Protein AF-A0A3N5UQE8-F1 (afdb_monomer_lite)

Secondary structure (DSSP, 8-state):
--PPPPP------------------------EEEEEEEEE-S--EES-SS--SSSEEEEEEEEEEEE-TT--STT-SEEEEEESS-----TT-EEEEEEEEE-SS--TTTTTEEE--STT-EEEEPTT---SSEEEETTEEEESSSSPEEES-SS-SSSEEESS------SS---------TT--EEEEE--SSTT--EEEEEE-TTT--EEEEEE-SSS---S-SEEE-TTT--EEESSS--SS----

pLDDT: mean 79.17, std 19.44, range [29.14, 96.94]

Radius of gyration: 31.73 Å; chains: 1; bounding box: 63×65×97 Å

Foldseek 3Di:
DDDDDDDDPPDDDDDDDDDDDDDDPPVAWLKDKWKFKWFFAAWKDAPDDDQAPAGIKTKTQTDGTDDDPSCPCVPPRIAMEGDHDDPRDHGGFMKIWIFMQTDDDDDSRRYRHGYADDPPTDIDRDPPDDVQQWDDDPPDIDGPDPAADEDVDPDDPDNYHYPDDDDFDDPPDGDDDWDDDQQQKTWDWDWDDDPFIKIWTFIQGRNQSWTFTAIATPPPGPDDTCWIQGPPPRAIDHPDPDDPDRDDD

Structure (mmCIF, N/CA/C/O backbone):
data_AF-A0A3N5UQE8-F1
#
_entry.id   AF-A0A3N5UQE8-F1
#
loop_
_atom_site.group_PDB
_atom_site.id
_atom_site.type_symbol
_atom_site.label_atom_id
_atom_site.label_alt_id
_atom_site.label_comp_id
_atom_site.label_asym_id
_atom_site.label_entity_id
_atom_site.label_seq_id
_atom_site.pdbx_PDB_ins_code
_atom_site.Cartn_x
_atom_site.Cartn_y
_atom_site.Cartn_z
_atom_site.occupancy
_atom_site.B_iso_or_equiv
_atom_site.auth_seq_id
_atom_site.auth_comp_id
_atom_site.auth_asym_id
_atom_site.auth_atom_id
_atom_site.pdbx_PDB_model_num
ATOM 1 N N . MET A 1 1 ? -10.939 44.474 19.849 1.00 37.81 1 MET A N 1
ATOM 2 C CA . MET A 1 1 ? -9.961 43.622 19.127 1.00 37.81 1 MET A CA 1
ATOM 3 C C . MET A 1 1 ? -8.805 43.390 20.094 1.00 37.81 1 MET A C 1
ATOM 5 O O . MET A 1 1 ? -8.258 44.377 20.541 1.00 37.81 1 MET A O 1
ATOM 9 N N . ARG A 1 2 ? -8.447 42.206 20.588 1.00 33.34 2 ARG A N 1
ATOM 10 C CA . ARG A 1 2 ? -8.438 40.844 20.046 1.00 33.34 2 ARG A CA 1
ATOM 11 C C . ARG A 1 2 ? -8.830 39.839 21.137 1.00 33.34 2 ARG A C 1
ATOM 13 O O . ARG A 1 2 ? -8.530 40.023 22.308 1.00 33.34 2 ARG A O 1
ATOM 20 N N . THR A 1 3 ? -9.476 38.781 20.680 1.00 33.62 3 THR A N 1
ATOM 21 C CA . THR A 1 3 ? -9.872 37.551 21.365 1.00 33.62 3 THR A CA 1
ATOM 22 C C . THR A 1 3 ? -8.666 36.688 21.756 1.00 33.62 3 THR A C 1
ATOM 24 O O . THR A 1 3 ? -7.821 36.420 20.902 1.00 33.62 3 THR A O 1
ATOM 27 N N . MET A 1 4 ? -8.630 36.184 22.993 1.00 30.80 4 MET A N 1
ATOM 28 C CA . MET A 1 4 ? -7.853 34.993 23.364 1.00 30.80 4 MET A CA 1
ATOM 29 C C . MET A 1 4 ? -8.780 33.771 23.307 1.00 30.80 4 MET A C 1
ATOM 31 O O . MET A 1 4 ? -9.859 33.783 23.895 1.00 30.80 4 MET A O 1
ATOM 35 N N . ARG A 1 5 ? -8.377 32.742 22.553 1.00 35.22 5 ARG A N 1
ATOM 36 C CA . ARG A 1 5 ? -9.040 31.431 22.483 1.00 35.22 5 ARG A CA 1
ATOM 37 C C . ARG A 1 5 ? -8.598 30.600 23.690 1.00 35.22 5 ARG A C 1
ATOM 39 O O . ARG A 1 5 ? -7.416 30.295 23.804 1.00 35.22 5 ARG A O 1
ATOM 46 N N . GLY A 1 6 ? -9.537 30.253 24.568 1.00 30.00 6 GLY A N 1
ATOM 47 C CA . GLY A 1 6 ? -9.344 29.258 25.623 1.00 30.00 6 GLY A CA 1
ATOM 48 C C . GLY A 1 6 ? -9.558 27.850 25.070 1.00 30.00 6 GLY A C 1
ATOM 49 O O . GLY A 1 6 ? -10.528 27.614 24.351 1.00 30.00 6 GLY A O 1
ATOM 50 N N . GLY A 1 7 ? -8.630 26.941 25.375 1.00 31.22 7 GLY A N 1
ATOM 51 C CA . GLY A 1 7 ? -8.758 25.517 25.084 1.00 31.22 7 GLY A CA 1
ATOM 52 C C . GLY A 1 7 ? -9.927 24.913 25.857 1.00 31.22 7 GLY A C 1
ATOM 53 O O . GLY A 1 7 ? -10.069 25.136 27.058 1.00 31.22 7 GLY A O 1
ATOM 54 N N . ALA A 1 8 ? -10.778 24.173 25.153 1.00 31.47 8 ALA A N 1
ATOM 55 C CA . ALA A 1 8 ? -11.869 23.425 25.753 1.00 31.47 8 ALA A CA 1
ATOM 56 C C . ALA A 1 8 ? -11.313 22.114 26.325 1.00 31.47 8 ALA A C 1
ATOM 58 O O . ALA A 1 8 ? -11.080 21.158 25.592 1.00 31.47 8 ALA A O 1
ATOM 59 N N . ILE A 1 9 ? -11.081 22.089 27.637 1.00 33.25 9 ILE A N 1
ATOM 60 C CA . ILE A 1 9 ? -11.006 20.844 28.404 1.00 33.25 9 ILE A CA 1
ATOM 61 C C . ILE A 1 9 ? -12.457 20.394 28.579 1.00 33.25 9 ILE A C 1
ATOM 63 O O . ILE A 1 9 ? -13.245 21.068 29.246 1.00 33.25 9 ILE A O 1
ATOM 67 N N . LEU A 1 10 ? -12.827 19.314 27.893 1.00 34.06 10 LEU A N 1
ATOM 68 C CA . LEU A 1 10 ? -14.162 18.729 27.934 1.00 34.06 10 LEU A CA 1
ATOM 69 C C . LEU A 1 10 ? -14.349 18.056 29.301 1.00 34.06 10 LEU A C 1
ATOM 71 O O . LEU A 1 10 ? -13.910 16.933 29.529 1.00 34.06 10 LEU A O 1
ATOM 75 N N . LEU A 1 11 ? -14.930 18.808 30.234 1.00 31.11 11 LEU A N 1
ATOM 76 C CA . LEU A 1 11 ? -15.270 18.362 31.579 1.00 31.11 11 LEU A CA 1
ATOM 77 C C . LEU A 1 11 ? -16.468 17.403 31.486 1.00 31.11 11 LEU A C 1
ATOM 79 O O . LEU A 1 11 ? -17.536 17.803 31.018 1.00 31.11 11 LEU A O 1
ATOM 83 N N . CYS A 1 12 ? -16.300 16.153 31.917 1.00 39.28 12 CYS A N 1
ATOM 84 C CA . CYS A 1 12 ? -17.399 15.197 32.027 1.00 39.28 12 CYS A CA 1
ATOM 85 C C . CYS A 1 12 ? -18.332 15.682 33.153 1.00 39.28 12 CYS A C 1
ATOM 87 O O . CYS A 1 12 ? -17.938 15.770 34.316 1.00 39.28 12 CYS A O 1
ATOM 89 N N . VAL A 1 13 ? -19.537 16.132 32.796 1.00 33.56 13 VAL A N 1
ATOM 90 C CA . VAL A 1 13 ? -20.493 16.715 33.746 1.00 33.56 13 VAL A CA 1
ATOM 91 C C . VAL A 1 13 ? -21.194 15.584 34.494 1.00 33.56 13 VAL A C 1
ATOM 93 O O . VAL A 1 13 ? -21.948 14.819 33.901 1.00 33.56 13 VAL A O 1
ATOM 96 N N . LEU A 1 14 ? -20.967 15.518 35.809 1.00 35.78 14 LEU A N 1
ATOM 97 C CA . LEU A 1 14 ? -21.685 14.654 36.747 1.00 35.78 14 LEU A CA 1
ATOM 98 C C . LEU A 1 14 ? -23.195 14.931 36.686 1.00 35.78 14 LEU A C 1
ATOM 100 O O . LEU A 1 14 ? -23.673 15.951 37.187 1.00 35.78 14 LEU A O 1
ATOM 104 N N . ALA A 1 15 ? -23.956 14.004 36.110 1.00 33.62 15 ALA A N 1
ATOM 105 C CA . ALA A 1 15 ? -25.404 13.972 36.251 1.00 33.62 15 ALA A CA 1
ATOM 106 C C . ALA A 1 15 ? -25.763 13.271 37.572 1.00 33.62 15 ALA A C 1
ATOM 108 O O . ALA A 1 15 ? -25.783 12.048 37.664 1.00 33.62 15 ALA A O 1
ATOM 109 N N . PHE A 1 16 ? -26.042 14.056 38.615 1.00 37.59 16 PHE A N 1
ATOM 110 C CA . PHE A 1 16 ? -26.694 13.563 39.828 1.00 37.59 16 PHE A CA 1
ATOM 111 C C . PHE A 1 16 ? -28.196 13.400 39.562 1.00 37.59 16 PHE A C 1
ATOM 113 O O . PHE A 1 16 ? -28.901 14.389 39.357 1.00 37.59 16 PHE A O 1
ATOM 120 N N . ALA A 1 17 ? -28.705 12.171 39.628 1.00 31.38 17 ALA A N 1
ATOM 121 C CA . ALA A 1 17 ? -30.132 11.911 39.780 1.00 31.38 17 ALA A CA 1
ATOM 122 C C . ALA A 1 17 ? -30.349 10.709 40.710 1.00 31.38 17 ALA A C 1
ATOM 124 O O . ALA A 1 17 ? -29.963 9.592 40.384 1.00 31.38 17 ALA A O 1
ATOM 125 N N . GLY A 1 18 ? -30.995 10.955 41.857 1.00 31.88 18 GLY A N 1
ATOM 126 C CA . GLY A 1 18 ? -31.604 9.910 42.689 1.00 31.88 18 GLY A CA 1
ATOM 127 C C . GLY A 1 18 ? -31.013 9.744 44.089 1.00 31.88 18 GLY A C 1
ATOM 128 O O . GLY A 1 18 ? -30.427 8.715 44.395 1.00 31.88 18 GLY A O 1
ATOM 129 N N . GLN A 1 19 ? -31.217 10.723 44.974 1.00 36.03 19 GLN A N 1
ATOM 130 C CA . GLN A 1 19 ? -31.042 10.527 46.416 1.00 36.03 19 GLN A CA 1
ATOM 131 C C . GLN A 1 19 ? -32.377 10.041 47.006 1.00 36.03 19 GLN A C 1
ATOM 133 O O . GLN A 1 19 ? -33.353 10.789 47.010 1.00 36.03 19 GLN A O 1
ATOM 138 N N . VAL A 1 20 ? -32.429 8.804 47.510 1.00 31.22 20 VAL A N 1
ATOM 139 C CA . VAL A 1 20 ? -33.545 8.304 48.332 1.00 31.22 20 VAL A CA 1
ATOM 140 C C . VAL A 1 20 ? -33.038 8.150 49.764 1.00 31.22 20 VAL A C 1
ATOM 142 O O . VAL A 1 20 ? -32.095 7.410 50.026 1.00 31.22 20 VAL A O 1
ATOM 145 N N . TRP A 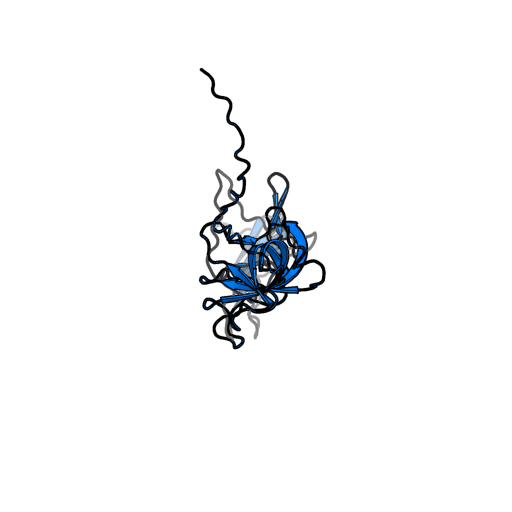1 21 ? -33.636 8.900 50.689 1.00 31.98 21 TRP A N 1
ATOM 146 C CA . TRP A 1 21 ? -33.396 8.794 52.128 1.00 31.98 21 TRP A CA 1
ATOM 147 C C . TRP A 1 21 ? -34.192 7.621 52.712 1.00 31.98 21 TRP A C 1
ATOM 149 O O . TRP A 1 21 ? -35.413 7.578 52.577 1.00 31.98 21 TRP A O 1
ATOM 159 N N . GLY A 1 22 ? -33.513 6.717 53.417 1.00 29.14 22 GLY A N 1
ATOM 160 C CA . GLY A 1 22 ? -34.131 5.655 54.213 1.00 29.14 22 GLY A CA 1
ATOM 161 C C . GLY A 1 22 ? -33.137 4.531 54.477 1.00 29.14 22 GLY A C 1
ATOM 162 O O . GLY A 1 22 ? -32.818 3.769 53.574 1.00 29.14 22 GLY A O 1
ATOM 163 N N . GLY A 1 23 ? -32.598 4.471 55.695 1.00 36.56 23 GLY A N 1
ATOM 164 C CA . GLY A 1 23 ? -31.471 3.614 56.049 1.00 36.56 23 GLY A CA 1
ATOM 165 C C . GLY A 1 23 ? -31.723 2.119 55.864 1.00 36.56 23 GLY A C 1
ATOM 166 O O . GLY A 1 23 ? -32.498 1.533 56.608 1.00 36.56 23 GLY A O 1
ATOM 167 N N . ILE A 1 24 ? -30.981 1.528 54.929 1.00 34.41 24 ILE A N 1
ATOM 168 C CA . ILE A 1 24 ? -30.320 0.222 55.011 1.00 34.41 24 ILE A CA 1
ATOM 169 C C . ILE A 1 24 ? -29.160 0.341 54.017 1.00 34.41 24 ILE A C 1
ATOM 171 O O . ILE A 1 24 ? -29.406 0.522 52.827 1.00 34.41 24 ILE A O 1
ATOM 175 N N . ASP A 1 25 ? -27.912 0.309 54.481 1.00 38.44 25 ASP A N 1
ATOM 176 C CA . ASP A 1 25 ? -26.733 0.280 53.603 1.00 38.44 25 ASP A CA 1
ATOM 177 C C . ASP A 1 25 ? -26.608 -1.138 53.019 1.00 38.44 25 ASP A C 1
ATOM 179 O O . ASP A 1 25 ? -25.794 -1.964 53.428 1.00 38.44 25 ASP A O 1
ATOM 183 N N . LEU A 1 26 ? -27.554 -1.481 52.145 1.00 38.31 26 LEU A N 1
ATOM 184 C CA . LEU A 1 26 ? -27.452 -2.625 51.260 1.00 38.31 26 LEU A CA 1
ATOM 185 C C . LEU A 1 26 ? -26.518 -2.179 50.138 1.00 38.31 26 LEU A C 1
ATOM 187 O O . LEU A 1 26 ? -26.921 -1.402 49.274 1.00 38.31 26 LEU A O 1
ATOM 191 N N . VAL A 1 27 ? -25.278 -2.667 50.159 1.00 42.97 27 VAL A N 1
ATOM 192 C CA . VAL A 1 27 ? -24.320 -2.548 49.050 1.00 42.97 27 VAL A CA 1
ATOM 193 C C . VAL A 1 27 ? -24.871 -3.346 47.857 1.00 42.97 27 VAL A C 1
ATOM 195 O O . VAL A 1 27 ? -24.467 -4.471 47.572 1.00 42.97 27 VAL A O 1
ATOM 198 N N . LEU A 1 28 ? -25.893 -2.793 47.205 1.00 42.16 28 LEU A N 1
ATOM 199 C CA . LEU A 1 28 ? -26.517 -3.305 45.994 1.00 42.16 28 LEU A CA 1
ATOM 200 C C . LEU A 1 28 ? -25.643 -2.868 44.827 1.00 42.16 28 LEU A C 1
ATOM 202 O O . LEU A 1 28 ? -25.713 -1.713 44.436 1.00 42.16 28 LEU A O 1
ATOM 206 N N . GLY A 1 29 ? -24.823 -3.794 44.319 1.00 52.53 29 GLY A N 1
ATOM 207 C CA . GLY A 1 29 ? -24.136 -3.720 43.024 1.00 52.53 29 GLY A CA 1
ATOM 208 C C . GLY A 1 29 ? -23.332 -2.443 42.794 1.00 52.53 29 GLY A C 1
ATOM 209 O O . GLY A 1 29 ? -23.885 -1.408 42.440 1.00 52.53 29 GLY A O 1
ATOM 210 N N . GLN A 1 30 ? -22.010 -2.510 42.957 1.00 59.62 30 GLN A N 1
ATOM 211 C CA . GLN A 1 30 ? -21.130 -1.403 42.587 1.00 59.62 30 GLN A CA 1
ATOM 212 C C . GLN A 1 30 ? -21.239 -1.156 41.072 1.00 59.62 30 GLN A C 1
ATOM 214 O O . GLN A 1 30 ? -20.589 -1.819 40.269 1.00 59.62 30 GLN A O 1
ATOM 219 N N . ASN A 1 31 ? -22.107 -0.219 40.704 1.00 77.44 31 ASN A N 1
ATOM 220 C CA . ASN A 1 31 ? -22.346 0.249 39.348 1.00 77.44 31 ASN A CA 1
ATOM 221 C C . ASN A 1 31 ? -21.811 1.676 39.255 1.00 77.44 31 ASN A C 1
ATOM 223 O O . ASN A 1 31 ? -21.950 2.457 40.202 1.00 77.44 31 ASN A O 1
ATOM 227 N N . GLY A 1 32 ? -21.154 2.028 38.157 1.00 84.38 32 GLY A N 1
ATOM 228 C CA . GLY A 1 32 ? -20.536 3.345 38.050 1.00 84.38 32 GLY A CA 1
ATOM 229 C C . GLY A 1 32 ? -19.982 3.645 36.673 1.00 84.38 32 GLY A C 1
ATOM 230 O O . GLY A 1 32 ? -19.621 2.744 35.920 1.00 84.38 32 GLY A O 1
ATOM 231 N N . GLN A 1 33 ? -19.911 4.937 36.361 1.00 91.50 33 GLN A N 1
ATOM 232 C CA . GLN A 1 33 ? -19.204 5.405 35.180 1.00 91.50 33 GLN A CA 1
ATOM 233 C C . GLN A 1 33 ? -17.704 5.184 35.381 1.00 91.50 33 GLN A C 1
ATOM 235 O O . GLN A 1 33 ? -17.155 5.540 36.426 1.00 91.50 33 GLN A O 1
ATOM 240 N N . VAL A 1 34 ? -17.072 4.570 34.390 1.00 94.81 34 VAL A N 1
ATOM 241 C CA . VAL A 1 34 ? -15.653 4.240 34.387 1.00 94.81 34 VAL A CA 1
ATOM 242 C C . VAL A 1 34 ? -14.998 4.774 33.125 1.00 94.81 34 VAL A C 1
ATOM 244 O O . VAL A 1 34 ? -15.613 4.817 32.056 1.00 94.81 34 VAL A O 1
ATOM 247 N N . LYS A 1 35 ? -13.728 5.147 33.253 1.00 94.94 35 LYS A N 1
ATOM 248 C CA . LYS A 1 35 ? -12.871 5.561 32.152 1.00 94.94 35 LYS A CA 1
ATOM 249 C C . LYS A 1 35 ? -11.506 4.901 32.278 1.00 94.94 35 LYS A C 1
ATOM 251 O O . LYS A 1 35 ? -10.860 5.020 33.319 1.00 94.94 35 LYS A O 1
ATOM 256 N N . PHE A 1 36 ? -11.043 4.232 31.230 1.00 95.06 36 PHE A N 1
ATOM 257 C CA . PHE A 1 36 ? -9.743 3.561 31.230 1.00 95.06 36 PHE A CA 1
ATOM 258 C C . PHE A 1 36 ? -9.138 3.474 29.826 1.00 95.06 36 PHE A C 1
ATOM 260 O O . PHE A 1 36 ? -9.838 3.545 28.819 1.00 95.06 36 PHE A O 1
ATOM 267 N N . LEU A 1 37 ? -7.820 3.315 29.781 1.00 93.62 37 LEU A N 1
ATOM 268 C CA . LEU A 1 37 ? -7.055 2.929 28.603 1.00 93.62 37 LEU A CA 1
ATOM 269 C C . LEU A 1 37 ? -6.825 1.423 28.631 1.00 93.62 37 LEU A C 1
ATOM 271 O O . LEU A 1 37 ? -6.539 0.865 29.694 1.00 93.62 37 LEU A O 1
ATOM 275 N N . GLY A 1 38 ? -6.887 0.776 27.476 1.00 93.44 38 GLY A N 1
ATOM 276 C CA . GLY A 1 38 ? -6.648 -0.656 27.360 1.00 93.44 38 GLY A CA 1
ATOM 277 C C . GLY A 1 38 ? -6.272 -1.095 25.953 1.00 93.44 38 GLY A C 1
ATOM 278 O O . GLY A 1 38 ? -6.183 -0.280 25.034 1.00 93.44 38 GLY A O 1
ATOM 279 N N . THR A 1 39 ? -6.048 -2.396 25.801 1.00 93.00 39 THR A N 1
ATOM 280 C CA . THR A 1 39 ? -5.722 -3.030 24.518 1.00 93.00 39 THR A CA 1
ATOM 281 C C . THR A 1 39 ? -6.807 -4.028 24.147 1.00 93.00 39 THR A C 1
ATOM 283 O O . THR A 1 39 ? -7.202 -4.852 24.973 1.00 93.00 39 THR A O 1
ATOM 286 N N . VAL A 1 40 ? -7.276 -3.979 22.905 1.00 93.56 40 VAL A N 1
ATOM 287 C CA . VAL A 1 40 ? -8.259 -4.917 22.357 1.00 93.56 40 VAL A CA 1
ATOM 288 C C . VAL A 1 40 ? -7.667 -6.329 22.343 1.00 93.56 40 VAL A C 1
ATOM 290 O O . VAL A 1 40 ? -6.607 -6.562 21.766 1.00 93.56 40 VAL A O 1
ATOM 293 N N . ALA A 1 41 ? -8.322 -7.272 23.021 1.00 90.81 41 ALA A N 1
ATOM 294 C CA . ALA A 1 41 ? -7.811 -8.630 23.225 1.00 90.81 41 ALA A CA 1
ATOM 295 C C . ALA A 1 41 ? -8.132 -9.586 22.062 1.00 90.81 41 ALA A C 1
ATOM 297 O O . ALA A 1 41 ? -7.450 -10.595 21.895 1.00 90.81 41 ALA A O 1
ATOM 298 N N . ALA A 1 42 ? -9.179 -9.287 21.294 1.00 87.50 42 ALA A N 1
ATOM 299 C CA . ALA A 1 42 ? -9.601 -10.011 20.101 1.00 87.50 42 ALA A CA 1
ATOM 300 C C . ALA A 1 42 ? -10.422 -9.071 19.211 1.00 87.50 42 ALA A C 1
ATOM 302 O O . ALA A 1 42 ? -10.998 -8.111 19.725 1.00 87.50 42 ALA A O 1
ATOM 303 N N . ASP A 1 43 ? -10.485 -9.367 17.913 1.00 87.50 43 ASP A N 1
ATOM 304 C CA . ASP A 1 43 ? -11.261 -8.589 16.945 1.00 87.50 43 ASP A CA 1
ATOM 305 C C . ASP A 1 43 ? -12.716 -8.406 17.402 1.00 87.50 43 ASP A C 1
ATOM 307 O O . ASP A 1 43 ? -13.311 -9.297 18.019 1.00 87.50 43 ASP A O 1
ATOM 311 N N . GLU A 1 44 ? -13.280 -7.238 17.089 1.00 90.56 44 GLU A N 1
ATOM 312 C CA . GLU A 1 44 ? -14.674 -6.898 17.362 1.00 90.56 44 GLU A CA 1
ATOM 313 C C . GLU A 1 44 ? -15.610 -8.006 16.869 1.00 90.56 44 GLU A C 1
ATOM 315 O O . GLU A 1 44 ? -15.621 -8.382 15.693 1.00 90.56 44 GLU A O 1
ATOM 320 N N . ALA A 1 45 ? -16.427 -8.512 17.786 1.00 86.44 45 ALA A N 1
ATOM 321 C CA . ALA A 1 45 ? -17.402 -9.545 17.503 1.00 86.44 45 ALA A CA 1
ATOM 322 C C . ALA A 1 45 ? -18.811 -8.946 17.456 1.00 86.44 45 ALA A C 1
ATOM 324 O O . ALA A 1 45 ? -19.135 -7.993 18.167 1.00 86.44 45 ALA A O 1
ATOM 325 N N . HIS A 1 46 ? -19.662 -9.552 16.633 1.00 84.69 46 HIS A N 1
ATOM 326 C CA . HIS A 1 46 ? -21.093 -9.278 16.567 1.00 84.69 46 HIS A CA 1
ATOM 327 C C . HIS A 1 46 ? -21.868 -10.596 16.531 1.00 84.69 46 HIS A C 1
ATOM 329 O O . HIS A 1 46 ? -21.328 -11.605 16.081 1.00 84.69 46 HIS A O 1
ATOM 335 N N . ASP A 1 47 ? -23.104 -10.610 17.030 1.00 66.12 47 ASP A N 1
ATOM 336 C CA . ASP A 1 47 ? -24.014 -11.772 16.972 1.00 66.12 47 ASP A CA 1
ATOM 337 C C . ASP A 1 47 ? -23.493 -13.092 17.599 1.00 66.12 47 ASP A C 1
ATOM 339 O O . ASP A 1 47 ? -24.058 -14.168 17.383 1.00 66.12 47 ASP A O 1
ATOM 343 N N . VAL A 1 48 ? -22.440 -13.042 18.427 1.00 60.03 48 VAL A N 1
ATOM 344 C CA . VAL A 1 48 ? -21.916 -14.203 19.169 1.00 60.03 48 VAL A CA 1
ATOM 345 C C . VAL A 1 48 ? -22.434 -14.186 20.611 1.00 60.03 48 VAL A C 1
ATOM 347 O O . VAL A 1 48 ? -22.305 -13.185 21.311 1.00 60.03 48 VAL A O 1
ATOM 350 N N . ILE A 1 49 ? -22.990 -15.311 21.083 1.00 53.69 49 ILE A N 1
ATOM 351 C CA . ILE A 1 49 ? -23.350 -15.533 22.498 1.00 53.69 49 ILE A CA 1
ATOM 352 C C . ILE A 1 49 ? -22.053 -15.436 23.317 1.00 53.69 49 ILE A C 1
ATOM 354 O O . ILE A 1 49 ? -21.205 -16.322 23.203 1.00 53.69 49 ILE A O 1
ATOM 358 N N . PRO A 1 50 ? -21.866 -14.375 24.117 1.00 59.50 50 PRO A N 1
ATOM 359 C CA . PRO A 1 50 ? -22.726 -14.055 25.252 1.00 59.50 50 PRO A CA 1
ATOM 360 C C . PRO A 1 50 ? -23.568 -12.789 25.063 1.00 59.50 50 PRO A C 1
ATOM 362 O O . PRO A 1 50 ? -23.123 -11.819 24.463 1.00 59.50 50 PRO A O 1
ATOM 365 N N . ILE A 1 51 ? -24.773 -12.799 25.644 1.00 63.47 51 ILE A N 1
ATOM 366 C CA . ILE A 1 51 ? -25.744 -11.698 25.582 1.00 63.47 51 ILE A CA 1
ATOM 367 C C . ILE A 1 51 ? -25.066 -10.404 26.073 1.00 63.47 51 ILE A C 1
ATOM 369 O O . ILE A 1 51 ? -24.832 -10.247 27.267 1.00 63.47 51 ILE A O 1
ATOM 373 N N . CYS A 1 52 ? -24.708 -9.522 25.142 1.00 72.25 52 CYS A N 1
ATOM 374 C CA . CYS A 1 52 ? -24.257 -8.150 25.375 1.00 72.25 52 CYS A CA 1
ATOM 375 C C . CYS A 1 52 ? -25.421 -7.213 25.036 1.00 72.25 52 CYS A C 1
ATOM 377 O O . CYS A 1 52 ? -26.375 -7.607 24.364 1.00 72.25 52 CYS A O 1
ATOM 379 N N . TYR A 1 53 ? -25.346 -5.970 25.493 1.00 75.00 53 TYR A N 1
ATOM 380 C CA . TYR A 1 53 ? -26.245 -4.922 25.021 1.00 75.00 53 TYR A CA 1
ATOM 381 C C . TYR A 1 53 ? -25.757 -4.309 23.715 1.00 75.00 53 TYR A C 1
ATOM 383 O O . TYR A 1 53 ? -24.611 -3.873 23.640 1.00 75.00 53 TYR A O 1
ATOM 391 N N . GLY A 1 54 ? -26.648 -4.225 22.732 1.00 75.50 54 GLY A N 1
ATOM 392 C CA . GLY A 1 54 ? -26.272 -3.925 21.356 1.00 75.50 54 GLY A CA 1
ATOM 393 C C . GLY A 1 54 ? -25.734 -5.160 20.635 1.00 75.50 54 GLY A C 1
ATOM 394 O O . GLY A 1 54 ? -25.582 -6.231 21.229 1.00 75.50 54 GLY A O 1
ATOM 395 N N . ASP A 1 55 ? -25.465 -5.000 19.344 1.00 82.44 55 ASP A N 1
ATOM 396 C CA . ASP A 1 55 ? -25.065 -6.115 18.482 1.00 82.44 55 ASP A CA 1
ATOM 397 C C . ASP A 1 55 ? -23.550 -6.357 18.512 1.00 82.44 55 ASP A C 1
ATOM 399 O O . ASP A 1 55 ? -23.100 -7.433 18.123 1.00 82.44 55 ASP A O 1
ATOM 403 N N . TYR A 1 56 ? -22.762 -5.394 19.012 1.00 89.31 56 TYR A N 1
ATOM 404 C CA . TYR A 1 56 ? -21.301 -5.408 18.949 1.00 89.31 56 TYR A CA 1
ATOM 405 C C . TYR A 1 56 ? -20.656 -5.441 20.332 1.00 89.31 56 TYR A C 1
ATOM 407 O O . TYR A 1 56 ? -21.128 -4.828 21.296 1.00 89.31 56 TYR A O 1
ATOM 415 N N . HIS A 1 57 ? -19.539 -6.157 20.423 1.00 91.38 57 HIS A N 1
ATOM 416 C CA . HIS A 1 57 ? -18.747 -6.211 21.636 1.00 91.38 57 HIS A CA 1
ATOM 417 C C . HIS A 1 57 ? -17.277 -6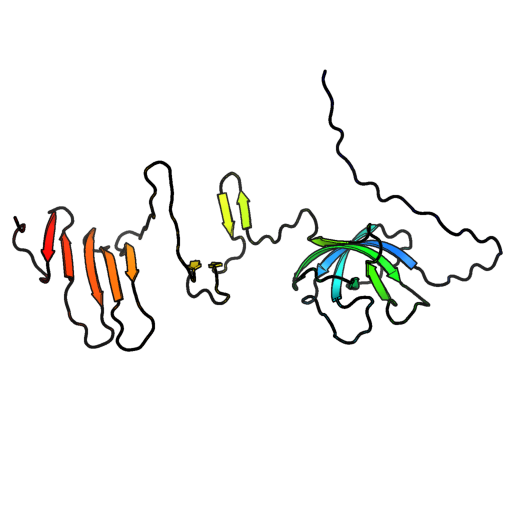.506 21.377 1.00 91.38 57 HIS A C 1
ATOM 419 O O . HIS A 1 57 ? -16.898 -7.155 20.402 1.00 91.38 57 HIS A O 1
ATOM 425 N N . VAL A 1 58 ? -16.453 -6.106 22.338 1.00 93.12 58 VAL A N 1
ATOM 426 C CA . VAL A 1 58 ? -15.019 -6.376 22.326 1.00 93.12 58 VAL A CA 1
ATOM 427 C C . VAL A 1 58 ? -14.519 -6.627 23.744 1.00 93.12 58 VAL A C 1
ATOM 429 O O . VAL A 1 58 ? -15.022 -6.043 24.704 1.00 93.12 58 VAL A O 1
ATOM 432 N N . SER A 1 59 ? -13.545 -7.520 23.899 1.00 94.00 59 SER A N 1
ATOM 433 C CA . SER A 1 59 ? -12.844 -7.693 25.173 1.00 94.00 59 SER A CA 1
ATOM 434 C C . SER A 1 59 ? -11.626 -6.782 25.201 1.00 94.00 59 SER A C 1
ATOM 436 O O . SER A 1 59 ? -10.823 -6.802 24.269 1.00 94.00 59 SER A O 1
ATOM 438 N N . VAL A 1 60 ? -11.474 -5.995 26.262 1.00 95.94 60 VAL A N 1
ATOM 439 C CA . VAL A 1 60 ? -10.373 -5.040 26.419 1.00 95.94 60 VAL A CA 1
ATOM 440 C C . VAL A 1 60 ? -9.565 -5.416 27.652 1.00 95.94 60 VAL A C 1
ATOM 442 O O . VAL A 1 60 ? -10.104 -5.467 28.757 1.00 95.94 60 VAL A O 1
ATOM 445 N N . ASN A 1 61 ? -8.270 -5.659 27.471 1.00 96.44 61 ASN A N 1
ATOM 446 C CA . ASN A 1 61 ? -7.324 -5.780 28.576 1.00 96.44 61 ASN A CA 1
ATOM 447 C C . ASN A 1 61 ? -7.139 -4.399 29.206 1.00 96.44 61 ASN A C 1
ATOM 449 O O . ASN A 1 61 ? -6.792 -3.442 28.508 1.00 96.44 61 ASN A O 1
ATOM 453 N N . ILE A 1 62 ? -7.397 -4.284 30.506 1.00 95.19 62 ILE A N 1
ATOM 454 C CA . ILE A 1 62 ? -7.362 -3.007 31.219 1.00 95.19 62 ILE A CA 1
ATOM 455 C C . ILE A 1 62 ? -5.897 -2.622 31.440 1.00 95.19 62 ILE A C 1
ATOM 457 O O . ILE A 1 62 ? -5.129 -3.362 32.046 1.00 95.19 62 ILE A O 1
ATOM 461 N N . GLY A 1 63 ? -5.504 -1.456 30.928 1.00 91.88 63 GLY A N 1
ATOM 462 C CA . GLY A 1 63 ? -4.162 -0.903 31.087 1.00 91.88 63 GLY A CA 1
ATOM 463 C C . GLY A 1 63 ? -4.109 0.137 32.203 1.00 91.88 63 GLY A C 1
ATOM 464 O O . GLY A 1 63 ? -3.657 -0.141 33.311 1.00 91.88 63 GLY A O 1
ATOM 465 N N . ALA A 1 64 ? -4.558 1.360 31.911 1.00 92.38 64 ALA A N 1
ATOM 466 C CA . ALA A 1 64 ? -4.524 2.477 32.855 1.00 92.38 64 ALA A CA 1
ATOM 467 C C . ALA A 1 64 ? -5.938 2.960 33.187 1.00 92.38 64 ALA A C 1
ATOM 469 O O . ALA A 1 64 ? -6.671 3.402 32.307 1.00 92.38 64 ALA A O 1
ATOM 470 N N . ILE A 1 65 ? -6.312 2.924 34.464 1.00 93.75 65 ILE A N 1
ATOM 471 C CA . ILE A 1 65 ? -7.599 3.446 34.935 1.00 93.75 65 ILE A CA 1
ATOM 472 C C . ILE A 1 65 ? -7.488 4.968 35.083 1.00 93.75 65 ILE A C 1
ATOM 474 O O . ILE A 1 65 ? -6.633 5.461 35.820 1.00 93.75 65 ILE A O 1
ATOM 478 N N . LEU A 1 66 ? -8.345 5.707 34.378 1.00 92.25 66 LEU A N 1
ATOM 479 C CA . LEU A 1 66 ? -8.380 7.172 34.380 1.00 92.25 66 LEU A CA 1
ATOM 480 C C . LEU A 1 66 ? -9.432 7.704 35.362 1.00 92.25 66 LEU A C 1
ATOM 482 O O . LEU A 1 66 ? -9.146 8.616 36.134 1.00 92.25 66 LEU A O 1
ATOM 486 N N . GLU A 1 67 ? -10.630 7.113 35.366 1.00 93.50 67 GLU A N 1
ATOM 487 C CA . GLU A 1 67 ? -11.719 7.449 36.287 1.00 93.50 67 GLU A CA 1
ATOM 488 C C . GLU A 1 67 ? -12.428 6.165 36.736 1.00 93.50 67 GLU A C 1
ATOM 490 O O . GLU A 1 67 ? -12.960 5.421 35.919 1.00 93.50 67 GLU A O 1
ATOM 495 N N . ASP A 1 68 ? -12.432 5.889 38.040 1.00 92.62 68 ASP A N 1
ATOM 496 C CA . ASP A 1 68 ? -13.156 4.759 38.638 1.00 92.62 68 ASP A CA 1
ATOM 497 C C . ASP A 1 68 ? -13.517 5.095 40.098 1.00 92.62 68 ASP A C 1
ATOM 499 O O . ASP A 1 68 ? -12.829 4.679 41.039 1.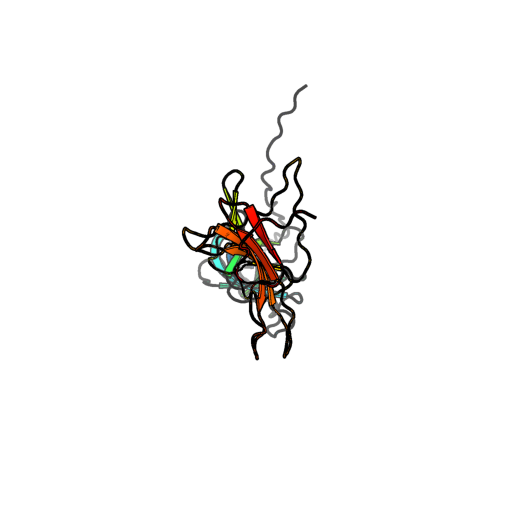00 92.62 68 ASP A O 1
ATOM 503 N N . PRO A 1 69 ? -14.559 5.918 40.321 1.00 89.12 69 PRO A N 1
ATOM 504 C CA . PRO A 1 69 ? -14.900 6.418 41.653 1.00 89.12 69 PRO A CA 1
ATOM 505 C C . PRO A 1 69 ? -15.275 5.293 42.626 1.00 89.12 69 PRO A C 1
ATOM 507 O O . PRO A 1 69 ? -15.029 5.407 43.828 1.00 89.12 69 PRO A O 1
ATOM 510 N N . ASN A 1 70 ? -15.822 4.195 42.100 1.00 88.44 70 ASN A N 1
ATOM 511 C CA . ASN A 1 70 ? -16.300 3.057 42.880 1.00 88.44 70 ASN A CA 1
ATOM 512 C C . ASN A 1 70 ? -15.275 1.913 42.966 1.00 88.44 70 ASN A C 1
ATOM 514 O O . ASN A 1 70 ? -15.535 0.929 43.657 1.00 88.44 70 ASN A O 1
ATOM 51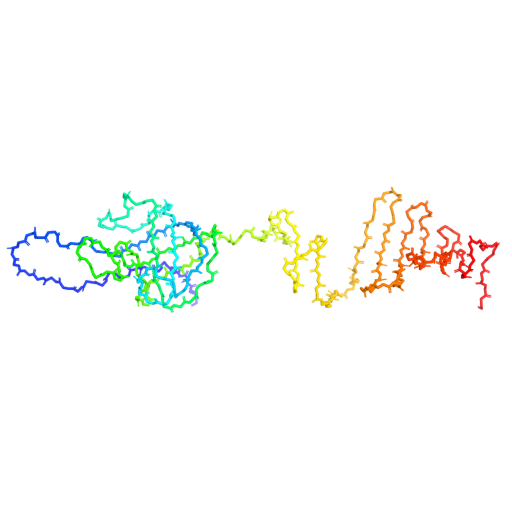8 N N . LYS A 1 71 ? -14.102 2.062 42.331 1.00 89.94 71 LYS A N 1
ATOM 519 C CA . LYS A 1 71 ? -12.997 1.086 42.297 1.00 89.94 71 LYS A CA 1
ATOM 520 C C . LYS A 1 71 ? -13.412 -0.285 41.750 1.00 89.94 71 LYS A C 1
ATOM 522 O O . LYS A 1 71 ? -12.906 -1.305 42.214 1.00 89.94 71 LYS A O 1
ATOM 527 N N . VAL A 1 72 ? -14.338 -0.305 40.795 1.00 89.50 72 VAL A N 1
ATOM 528 C CA . VAL A 1 72 ? -14.919 -1.537 40.239 1.00 89.50 72 VAL A CA 1
ATOM 529 C C . VAL A 1 72 ? -14.003 -2.245 39.244 1.00 89.50 72 VAL A C 1
ATOM 531 O O . VAL A 1 72 ? -14.165 -3.441 39.028 1.00 89.50 72 VAL A O 1
ATOM 534 N N . LEU A 1 73 ? -13.032 -1.537 38.661 1.00 90.94 73 LEU A N 1
ATOM 535 C CA . LEU A 1 73 ? -12.090 -2.093 37.684 1.00 90.94 73 LEU A CA 1
ATOM 536 C C . LEU A 1 73 ? -10.775 -2.567 38.308 1.00 90.94 73 LEU A C 1
ATOM 538 O O . LEU A 1 73 ? -9.970 -3.198 37.634 1.00 90.94 73 LEU A O 1
ATOM 542 N N . LYS A 1 74 ? -10.530 -2.256 39.585 1.00 87.06 74 LYS A N 1
ATOM 543 C CA . LYS A 1 74 ? -9.215 -2.418 40.224 1.00 87.06 74 LYS A CA 1
ATOM 544 C C . LYS A 1 74 ? -8.685 -3.858 40.210 1.00 87.06 74 LYS A C 1
ATOM 546 O O . LYS A 1 74 ? -7.476 -4.046 40.115 1.00 87.06 74 LYS A O 1
ATOM 551 N N . ASP A 1 75 ? -9.576 -4.837 40.330 1.00 87.44 75 ASP A N 1
ATOM 552 C CA . ASP A 1 75 ? -9.226 -6.258 40.434 1.00 87.44 75 ASP A CA 1
ATOM 553 C C . ASP A 1 75 ? -9.535 -7.029 39.131 1.00 87.44 75 ASP A C 1
ATOM 555 O O . ASP A 1 75 ? -9.612 -8.257 39.137 1.00 87.44 75 ASP A O 1
ATOM 559 N N . LEU A 1 76 ? -9.748 -6.314 38.019 1.00 91.19 76 LEU A N 1
ATOM 560 C CA . LEU A 1 76 ? -10.026 -6.888 36.703 1.00 91.19 76 LEU A CA 1
ATOM 561 C C . LEU A 1 76 ? -8.825 -6.696 35.768 1.00 91.19 76 LEU A C 1
ATOM 563 O O . LEU A 1 76 ? -8.376 -5.575 35.551 1.00 91.19 76 LEU A O 1
ATOM 567 N N . ASP A 1 77 ? -8.363 -7.784 35.151 1.00 94.38 77 ASP A N 1
ATOM 568 C CA . ASP A 1 77 ? -7.323 -7.730 34.109 1.00 94.38 77 ASP A CA 1
ATOM 569 C C . ASP A 1 77 ? -7.904 -7.376 32.730 1.00 94.38 77 ASP A C 1
ATOM 571 O O . ASP A 1 77 ? -7.234 -6.807 31.868 1.00 94.38 77 ASP A O 1
ATOM 575 N N . SER A 1 78 ? -9.169 -7.726 32.499 1.00 95.12 78 SER A N 1
ATOM 576 C CA . SER A 1 78 ? -9.886 -7.438 31.260 1.00 95.12 78 SER A CA 1
ATOM 577 C C . SER A 1 78 ? -11.374 -7.259 31.525 1.00 95.12 78 SER A C 1
ATOM 579 O O . SER A 1 78 ? -11.910 -7.753 32.519 1.00 95.12 78 SER A O 1
ATOM 581 N N . VAL A 1 79 ? -12.045 -6.544 30.627 1.00 94.50 79 VAL A N 1
ATOM 582 C CA . VAL A 1 79 ? -13.490 -6.345 30.679 1.00 94.50 79 VAL A CA 1
ATOM 583 C C . VAL A 1 79 ? -14.082 -6.355 29.278 1.00 94.50 79 VAL A C 1
ATOM 585 O O . VAL A 1 79 ? -13.487 -5.855 28.323 1.00 94.50 79 VAL A O 1
ATOM 588 N N . GLN A 1 80 ? -15.274 -6.931 29.154 1.00 93.69 80 GLN A N 1
ATOM 589 C CA . GLN A 1 80 ? -16.033 -6.881 27.914 1.00 93.69 80 GLN A CA 1
ATOM 590 C C . GLN A 1 80 ? -16.779 -5.548 27.821 1.00 93.69 80 GLN A C 1
ATOM 592 O O . GLN A 1 80 ? -17.440 -5.133 28.774 1.00 93.69 80 GLN A O 1
ATOM 597 N N . VAL A 1 81 ? -16.679 -4.894 26.669 1.00 93.88 81 VAL A N 1
ATOM 598 C CA . VAL A 1 81 ? -17.347 -3.630 26.360 1.00 93.88 81 VAL A CA 1
ATOM 599 C C . VAL A 1 81 ? -18.436 -3.906 25.326 1.00 93.88 81 VAL A C 1
ATOM 601 O O . VAL A 1 81 ? -18.149 -4.512 24.295 1.00 93.88 81 VAL A O 1
ATOM 604 N N . CYS A 1 82 ? -19.674 -3.498 25.611 1.00 91.81 82 CYS A N 1
ATOM 605 C CA . CYS A 1 82 ? -20.834 -3.664 24.730 1.00 91.81 82 CYS A CA 1
ATOM 606 C C . CYS A 1 82 ? -21.308 -2.313 24.170 1.00 91.81 82 CYS A C 1
ATOM 608 O O . CYS A 1 82 ? -21.370 -1.328 24.918 1.00 91.81 82 CYS A O 1
ATOM 610 N N . TYR A 1 83 ? -21.693 -2.278 22.892 1.00 90.62 83 TYR A N 1
ATOM 611 C CA . TYR A 1 83 ? -22.153 -1.070 22.197 1.00 90.62 83 TYR A CA 1
ATOM 612 C C . TYR A 1 83 ? -23.051 -1.385 20.986 1.00 90.62 83 TYR A C 1
ATOM 614 O O . TYR A 1 83 ? -23.127 -2.512 20.502 1.00 90.62 83 TYR A O 1
ATOM 622 N N . GLU A 1 84 ? -23.763 -0.370 20.490 1.00 87.38 84 GLU A N 1
ATOM 623 C CA . GLU A 1 84 ? -24.793 -0.529 19.448 1.00 87.38 84 GLU A CA 1
ATOM 624 C C . GLU A 1 84 ? -24.255 -0.453 18.008 1.00 87.38 84 GLU A C 1
ATOM 626 O O . GLU A 1 84 ? -24.880 -0.982 17.092 1.00 87.38 84 GLU A O 1
ATOM 631 N N . THR A 1 85 ? -23.112 0.199 17.781 1.00 85.94 85 THR A N 1
ATOM 632 C CA . THR A 1 85 ? -22.578 0.467 16.434 1.00 85.94 85 THR A CA 1
ATOM 633 C C . THR A 1 85 ? -21.169 -0.075 16.262 1.00 85.94 85 THR A C 1
ATOM 635 O O . THR A 1 85 ? -20.334 0.154 17.128 1.00 85.94 85 THR A O 1
ATOM 638 N N . ALA A 1 86 ? -20.879 -0.705 15.122 1.00 88.00 86 ALA A N 1
ATOM 639 C CA . ALA A 1 86 ? -19.542 -1.202 14.798 1.00 88.00 86 ALA A CA 1
ATOM 640 C C . ALA A 1 86 ? -18.469 -0.105 14.902 1.00 88.00 86 ALA A C 1
ATOM 642 O O . ALA A 1 86 ? -18.595 0.950 14.269 1.00 88.00 86 ALA A O 1
ATOM 643 N N . HIS A 1 87 ? -17.389 -0.394 15.626 1.00 86.44 87 HIS A N 1
ATOM 644 C CA . HIS A 1 87 ? -16.186 0.435 15.687 1.00 86.44 87 HIS A CA 1
ATOM 645 C C . HIS A 1 87 ? -15.025 -0.161 14.878 1.00 86.44 87 HIS A C 1
ATOM 647 O O . HIS A 1 87 ? -14.045 0.544 14.651 1.00 86.44 87 HIS A O 1
ATOM 653 N N . LYS A 1 88 ? -15.164 -1.397 14.365 1.00 88.62 88 LYS A N 1
ATOM 654 C CA . LYS A 1 88 ? -14.151 -2.112 13.562 1.00 88.62 88 LYS A CA 1
ATOM 655 C C . LYS A 1 88 ? -12.819 -2.292 14.289 1.00 88.62 88 LYS A C 1
ATOM 657 O O . LYS A 1 88 ? -11.764 -2.218 13.666 1.00 88.62 88 LYS A O 1
ATOM 662 N N . LEU A 1 89 ? -12.894 -2.524 15.594 1.00 87.38 89 LEU A N 1
ATOM 663 C CA . LEU A 1 89 ? -11.713 -2.696 16.424 1.00 87.38 89 LEU A CA 1
ATOM 664 C C . LEU A 1 89 ? -11.034 -4.039 16.141 1.00 87.38 89 LEU A C 1
ATOM 666 O O . LEU A 1 89 ? -11.700 -5.073 16.053 1.00 87.38 89 LEU A O 1
ATOM 670 N N . LEU A 1 90 ? -9.712 -4.021 16.028 1.00 87.06 90 LEU A N 1
ATOM 671 C CA . LEU A 1 90 ? -8.879 -5.197 15.779 1.00 87.06 90 LEU A CA 1
ATOM 672 C C . LEU A 1 90 ? -8.043 -5.557 17.007 1.00 87.06 90 LEU A C 1
ATOM 674 O O . LEU A 1 90 ? -7.667 -4.708 17.817 1.00 87.06 90 LEU A O 1
ATOM 678 N N . SER A 1 91 ? -7.722 -6.843 17.138 1.00 89.06 91 SER A N 1
ATOM 679 C CA . SER A 1 91 ? -6.832 -7.351 18.178 1.00 89.06 91 SER A CA 1
ATOM 680 C C . SER A 1 91 ? -5.509 -6.580 18.210 1.00 89.06 91 SER A C 1
ATOM 682 O O . SER A 1 91 ? -4.806 -6.479 17.208 1.00 89.06 91 SER A O 1
ATOM 684 N N . GLY A 1 92 ? -5.129 -6.096 19.393 1.00 83.00 92 GLY A N 1
ATOM 685 C CA . GLY A 1 92 ? -3.907 -5.325 19.622 1.00 83.00 92 GLY A CA 1
ATOM 686 C C . GLY A 1 92 ? -4.086 -3.806 19.582 1.00 83.00 92 GLY A C 1
ATOM 687 O O . GLY A 1 92 ? -3.172 -3.089 19.990 1.00 83.00 92 GLY A O 1
ATOM 688 N N . GLU A 1 93 ? -5.244 -3.295 19.159 1.00 85.00 93 GLU A N 1
ATOM 689 C CA . GLU A 1 93 ? -5.488 -1.854 19.121 1.00 85.00 93 GLU A CA 1
ATOM 690 C C . GLU A 1 93 ? -5.603 -1.242 20.519 1.00 85.00 93 GLU A C 1
ATOM 692 O O . GLU A 1 93 ? -6.179 -1.825 21.441 1.00 85.00 93 GLU A O 1
ATOM 697 N N . LEU A 1 94 ? -5.066 -0.032 20.677 1.00 88.06 94 LEU A N 1
ATOM 698 C CA . LEU A 1 94 ? -5.158 0.730 21.917 1.00 88.06 94 LEU A CA 1
ATOM 699 C C . LEU A 1 94 ? -6.405 1.606 21.917 1.00 88.06 94 LEU A C 1
ATOM 701 O O . LEU A 1 94 ? -6.605 2.433 21.027 1.00 88.06 94 LEU A O 1
ATOM 705 N N . VAL A 1 95 ? -7.218 1.461 22.958 1.00 91.88 95 VAL A N 1
ATOM 706 C CA . VAL A 1 95 ? -8.512 2.130 23.084 1.00 91.88 95 VAL A CA 1
ATOM 707 C C . VAL A 1 95 ? -8.621 2.886 24.402 1.00 91.88 95 VAL A C 1
ATOM 709 O O . VAL A 1 95 ? -8.130 2.444 25.440 1.00 91.88 95 VAL A O 1
ATOM 712 N N . GLU A 1 96 ? -9.279 4.039 24.352 1.00 94.06 96 GLU A N 1
ATOM 713 C CA . GLU A 1 96 ? -9.856 4.696 25.518 1.00 94.06 96 GLU A CA 1
ATOM 714 C C . GLU A 1 96 ? -11.339 4.336 25.572 1.00 94.06 96 GLU A C 1
ATOM 716 O O . GLU A 1 96 ? -12.073 4.523 24.598 1.00 94.06 96 GLU A O 1
ATOM 721 N N . VAL A 1 97 ? -11.767 3.815 26.716 1.00 95.12 97 VAL A N 1
ATOM 722 C CA . VAL A 1 97 ? -13.146 3.412 26.974 1.00 95.12 97 VAL A CA 1
ATOM 723 C C . VAL A 1 97 ? -13.710 4.312 28.060 1.00 95.12 97 VAL A C 1
ATOM 725 O O . VAL A 1 97 ? -13.113 4.446 29.127 1.00 95.12 97 VAL A O 1
ATOM 728 N N . CYS A 1 98 ? -14.870 4.899 27.795 1.00 94.31 98 CYS A N 1
ATOM 729 C CA . CYS A 1 98 ? -15.702 5.623 28.744 1.00 94.31 98 CYS A CA 1
ATOM 730 C C . CYS A 1 98 ? -17.111 5.030 28.681 1.00 94.31 98 CYS A C 1
ATOM 732 O O . CYS A 1 98 ? -17.744 5.055 27.626 1.00 94.31 98 CYS A O 1
ATOM 734 N N . GLY A 1 99 ? -17.604 4.483 29.788 1.00 93.88 99 GLY A N 1
ATOM 735 C CA . GLY A 1 99 ? -18.928 3.865 29.823 1.00 93.88 99 GLY A CA 1
ATOM 736 C C . GLY A 1 99 ? -19.369 3.490 31.228 1.00 93.88 99 GLY A C 1
ATOM 737 O O . GLY A 1 99 ? -18.714 3.828 32.214 1.00 93.88 99 GLY A O 1
ATOM 738 N N . HIS A 1 100 ? -20.490 2.785 31.331 1.00 92.12 100 HIS A N 1
ATOM 739 C CA . HIS A 1 100 ? -21.054 2.364 32.609 1.00 92.12 100 HIS A CA 1
ATOM 740 C C . HIS A 1 100 ? -20.712 0.904 32.911 1.00 92.12 100 HIS A C 1
ATOM 742 O O . HIS A 1 100 ? -21.094 0.014 32.153 1.00 92.12 100 HIS A O 1
ATOM 748 N N . TYR A 1 101 ? -20.017 0.637 34.016 1.00 92.75 101 TYR A N 1
ATOM 749 C CA . TYR A 1 101 ? -19.754 -0.727 34.471 1.00 92.75 101 TYR A CA 1
ATOM 750 C C . TYR A 1 101 ? -20.904 -1.258 35.330 1.00 92.75 101 TYR A C 1
ATOM 752 O O . TYR A 1 101 ? -21.369 -0.567 36.241 1.00 92.75 101 TYR A O 1
ATOM 760 N N . TRP A 1 102 ? -21.312 -2.501 35.069 1.00 89.94 102 TRP A N 1
ATOM 761 C CA . TRP A 1 102 ? -22.379 -3.187 35.797 1.00 89.94 102 TRP A CA 1
ATOM 762 C C . TRP A 1 102 ? -21.832 -4.350 36.630 1.00 89.94 102 TRP A C 1
ATOM 764 O O . TRP A 1 102 ? -21.479 -5.400 36.092 1.00 89.94 102 TRP A O 1
ATOM 774 N N . GLY A 1 103 ? -21.794 -4.183 37.952 1.00 85.88 103 GLY A N 1
ATOM 775 C CA . GLY A 1 103 ? -21.294 -5.169 38.909 1.00 85.88 103 GLY A CA 1
ATOM 776 C C . GLY A 1 103 ? -22.361 -5.705 39.871 1.00 85.88 103 GLY A C 1
ATOM 777 O O . GLY A 1 103 ? -23.433 -5.132 40.064 1.00 85.88 103 GLY A O 1
ATOM 778 N N . GLY A 1 104 ? -22.048 -6.814 40.545 1.00 82.69 104 GLY A N 1
ATOM 779 C CA . GLY A 1 104 ? -22.902 -7.395 41.585 1.00 82.69 104 GLY A CA 1
ATOM 780 C C . GLY A 1 104 ? -24.223 -7.960 41.052 1.00 82.69 104 GLY A C 1
ATOM 781 O O . GLY A 1 104 ? -24.222 -8.873 40.233 1.00 82.69 104 GLY A O 1
ATOM 782 N N . THR A 1 105 ? -25.360 -7.476 41.567 1.00 82.19 105 THR A N 1
ATOM 783 C CA . THR A 1 105 ? -26.689 -7.909 41.094 1.00 82.19 105 THR A CA 1
ATOM 784 C C . THR A 1 105 ? -27.098 -7.064 39.890 1.00 82.19 105 THR A C 1
ATOM 786 O O . THR A 1 105 ? -27.623 -5.964 40.048 1.00 82.19 105 THR A O 1
ATOM 789 N N . CYS A 1 106 ? -26.852 -7.586 38.691 1.00 82.88 106 CYS A N 1
ATOM 790 C CA . CYS A 1 106 ? -27.140 -6.928 37.418 1.00 82.88 106 CYS A CA 1
ATOM 791 C C . CYS A 1 106 ? -27.901 -7.849 36.450 1.00 82.88 106 CYS A C 1
ATOM 793 O O . CYS A 1 106 ? -27.813 -9.074 36.569 1.00 82.88 106 CYS A O 1
ATOM 795 N N . PRO A 1 107 ? -28.639 -7.296 35.463 1.00 83.81 107 PRO A N 1
ATOM 796 C CA . PRO A 1 107 ? -29.197 -8.105 34.386 1.00 83.81 107 PRO A CA 1
ATOM 797 C C . PRO A 1 107 ? -28.076 -8.802 33.608 1.00 83.81 107 PRO A C 1
ATOM 799 O O . PRO A 1 107 ? -27.020 -8.218 33.360 1.00 83.81 107 PRO A O 1
ATOM 802 N N . THR A 1 108 ? -28.320 -10.044 33.192 1.00 82.19 108 THR A N 1
ATOM 803 C CA . THR A 1 108 ? -27.316 -10.924 32.563 1.00 82.19 108 THR A CA 1
ATOM 804 C C . THR A 1 108 ? -26.641 -10.318 31.334 1.00 82.19 108 THR A C 1
ATOM 806 O O . THR A 1 108 ? -25.498 -10.652 31.053 1.00 82.19 108 THR A O 1
ATOM 809 N N . GLN A 1 109 ? -27.326 -9.408 30.639 1.00 80.38 109 GLN A N 1
ATOM 810 C CA . GLN A 1 109 ? -26.839 -8.749 29.424 1.00 80.38 109 GLN A CA 1
ATOM 811 C C . GLN A 1 109 ? -25.696 -7.752 29.678 1.00 80.38 109 GLN A C 1
ATOM 813 O O . GLN A 1 109 ? -24.932 -7.432 28.771 1.00 80.38 109 GLN A O 1
ATOM 818 N N . TYR A 1 110 ? -25.591 -7.246 30.908 1.00 84.00 110 TYR A N 1
ATOM 819 C CA . TYR A 1 110 ? -24.635 -6.201 31.287 1.00 84.00 110 TYR A CA 1
ATOM 820 C C . TYR A 1 110 ? -23.643 -6.678 32.342 1.00 84.00 110 TYR A C 1
ATOM 822 O O . TYR A 1 110 ? -22.602 -6.067 32.539 1.00 84.00 110 TYR A O 1
ATOM 830 N N . CYS A 1 111 ? -23.977 -7.748 33.058 1.00 87.19 111 CYS A N 1
ATOM 831 C CA . CYS A 1 111 ? -23.290 -8.092 34.289 1.00 87.19 111 CYS A CA 1
ATOM 832 C C . CYS A 1 111 ? -21.822 -8.471 34.054 1.00 87.19 111 CYS A C 1
ATOM 834 O O . CYS A 1 111 ? -21.526 -9.359 33.252 1.00 87.19 111 CYS A O 1
ATOM 836 N N . GLY A 1 112 ? -20.915 -7.787 34.755 1.00 89.62 112 GLY A N 1
ATOM 837 C CA . GLY A 1 112 ? -19.465 -7.902 34.586 1.00 89.62 112 GLY A CA 1
ATOM 838 C C . GLY A 1 112 ? -18.916 -7.182 33.350 1.00 89.62 112 GLY A C 1
ATOM 839 O O . GLY A 1 112 ? -17.832 -7.527 32.884 1.00 89.62 112 GLY A O 1
ATOM 840 N N . ARG A 1 113 ? -19.667 -6.235 32.772 1.00 91.00 113 ARG A N 1
ATOM 841 C CA . ARG A 1 113 ? -19.339 -5.576 31.498 1.00 91.00 113 ARG A CA 1
ATOM 842 C C . ARG A 1 113 ? -19.425 -4.063 31.617 1.00 91.00 113 ARG A C 1
ATOM 844 O O . ARG A 1 113 ? -20.124 -3.528 32.479 1.00 91.00 113 ARG A O 1
ATOM 851 N N . VAL A 1 114 ? -18.743 -3.387 30.699 1.00 93.62 114 VAL A N 1
ATOM 852 C CA . VAL A 1 114 ? -18.909 -1.954 30.450 1.00 93.62 114 VAL A CA 1
ATOM 853 C C . VAL A 1 114 ? -19.903 -1.770 29.310 1.00 93.62 114 VAL A C 1
ATOM 855 O O . VAL A 1 114 ? -19.769 -2.372 28.249 1.00 93.62 114 VAL A O 1
ATOM 858 N N . GLN A 1 115 ? -20.906 -0.934 29.527 1.00 92.31 115 GLN A N 1
ATOM 859 C CA . GLN A 1 115 ? -21.938 -0.612 28.555 1.00 92.31 115 GLN A CA 1
ATOM 860 C C . GLN A 1 115 ? -21.763 0.826 28.062 1.00 92.31 115 GLN A C 1
ATOM 862 O O . GLN A 1 115 ? -21.580 1.739 28.867 1.00 92.31 115 GLN A O 1
ATOM 867 N N . ILE A 1 116 ? -21.870 1.029 26.750 1.00 91.56 116 ILE A N 1
ATOM 868 C CA . ILE A 1 116 ? -21.861 2.348 26.110 1.00 91.56 116 ILE A CA 1
ATOM 869 C C . ILE A 1 116 ? -23.295 2.657 25.674 1.00 91.56 116 ILE A C 1
ATOM 871 O O . ILE A 1 116 ? -23.829 1.980 24.798 1.00 91.56 116 ILE A O 1
ATOM 875 N N . THR A 1 117 ? -23.940 3.642 26.306 1.00 82.19 117 THR A N 1
ATOM 876 C CA . THR A 1 117 ? -25.339 4.012 25.981 1.00 82.19 117 THR A CA 1
ATOM 877 C C . THR A 1 117 ? -25.607 5.497 25.970 1.00 82.19 117 THR A C 1
ATOM 879 O O . THR A 1 117 ? -26.478 5.966 25.235 1.00 82.19 117 THR A O 1
ATOM 882 N N . ALA A 1 118 ? -24.901 6.260 26.797 1.00 81.00 118 ALA A N 1
ATOM 883 C CA . ALA A 1 118 ? -25.068 7.692 26.805 1.00 81.00 118 ALA A CA 1
ATOM 884 C C . ALA A 1 118 ? -24.353 8.299 25.597 1.00 81.00 118 ALA A C 1
ATOM 886 O O . ALA A 1 118 ? -23.311 7.829 25.153 1.00 81.00 118 ALA A O 1
ATOM 887 N N . LYS A 1 119 ? -24.853 9.443 25.125 1.00 81.69 119 LYS A N 1
ATOM 888 C CA . LYS A 1 119 ? -24.177 10.246 24.092 1.00 81.69 119 LYS A CA 1
ATOM 889 C C . LYS A 1 119 ? -22.762 10.697 24.509 1.00 81.69 119 LYS A C 1
ATOM 891 O O . LYS A 1 119 ? -21.985 11.142 23.671 1.00 81.69 119 LYS A O 1
ATOM 896 N N . THR A 1 120 ? -22.469 10.655 25.806 1.00 84.19 120 THR A N 1
ATOM 897 C CA . THR A 1 120 ? -21.173 10.991 26.408 1.00 84.19 120 THR A CA 1
ATOM 898 C C . THR A 1 120 ? -20.252 9.785 26.591 1.00 84.19 120 THR A C 1
ATOM 900 O O . THR A 1 120 ? -19.082 9.988 26.906 1.00 84.19 120 THR A O 1
ATOM 903 N N . ASP A 1 121 ? -20.759 8.563 26.419 1.00 92.62 121 ASP A N 1
ATOM 904 C CA . ASP A 1 121 ? -19.970 7.332 26.476 1.00 92.62 121 ASP A CA 1
ATOM 905 C C . ASP A 1 121 ? -19.304 7.093 25.120 1.00 92.62 121 ASP A C 1
ATOM 907 O O . ASP A 1 121 ? -19.806 7.528 24.079 1.00 92.62 121 ASP A O 1
ATOM 911 N N . TYR A 1 122 ? -18.168 6.405 25.119 1.00 92.19 122 TYR A N 1
ATOM 912 C CA . TYR A 1 122 ? -17.445 6.099 23.894 1.00 92.19 122 TYR A CA 1
ATOM 913 C C . TYR A 1 122 ? -16.430 4.976 24.086 1.00 92.19 122 TYR A C 1
ATOM 915 O O . TYR A 1 122 ? -15.876 4.769 25.165 1.00 92.19 122 TYR A O 1
ATOM 923 N N . ILE A 1 123 ? -16.137 4.301 22.982 1.00 92.44 123 ILE A N 1
ATOM 924 C CA . ILE A 1 123 ? -14.899 3.566 22.777 1.00 92.44 123 ILE A CA 1
ATOM 925 C C . ILE A 1 123 ? -14.249 4.152 21.532 1.00 92.44 123 ILE A C 1
ATOM 927 O O . ILE A 1 123 ? -14.855 4.235 20.464 1.00 92.44 123 ILE A O 1
ATOM 931 N N . THR A 1 124 ? -13.034 4.648 21.690 1.00 89.88 124 THR A N 1
ATOM 932 C CA . THR A 1 124 ? -12.278 5.264 20.598 1.00 89.88 124 THR A CA 1
ATOM 933 C C . THR A 1 124 ? -10.832 4.844 20.700 1.00 89.88 124 THR A C 1
ATOM 935 O O . THR A 1 124 ? -10.345 4.597 21.802 1.00 89.88 124 THR A O 1
ATOM 938 N N . HIS A 1 125 ? -10.116 4.841 19.580 1.00 86.50 125 HIS A N 1
ATOM 939 C CA . HIS A 1 125 ? -8.662 4.723 19.612 1.00 86.50 125 HIS A CA 1
ATOM 940 C C . HIS A 1 125 ? -8.081 5.772 20.569 1.00 86.50 125 HIS A C 1
ATOM 942 O O . HIS A 1 125 ? -8.460 6.948 20.522 1.00 86.50 125 HIS A O 1
ATOM 948 N N . ALA A 1 126 ? -7.225 5.333 21.490 1.00 78.44 126 ALA A N 1
ATOM 949 C CA . ALA A 1 126 ? -6.689 6.200 22.529 1.00 78.44 126 ALA A CA 1
ATOM 950 C C . ALA A 1 126 ? -5.871 7.343 21.899 1.00 78.44 126 ALA A C 1
ATOM 952 O O . ALA A 1 126 ? -4.896 7.112 21.181 1.00 78.44 126 ALA A O 1
ATOM 953 N N . ALA A 1 127 ? -6.245 8.595 22.181 1.00 56.22 127 ALA A N 1
ATOM 954 C CA . ALA A 1 127 ? -5.530 9.762 21.674 1.00 56.22 127 ALA A CA 1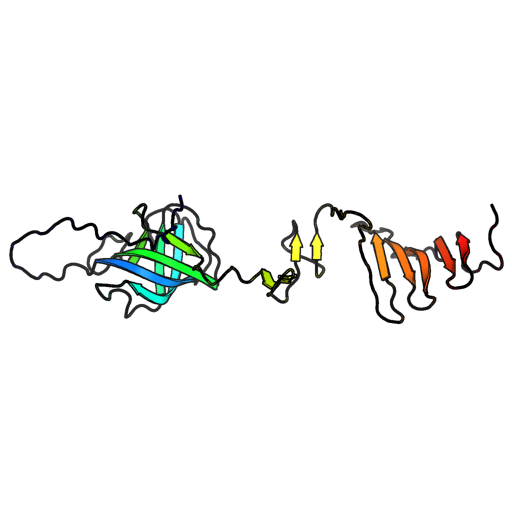
ATOM 955 C C . ALA A 1 127 ? -4.079 9.767 22.194 1.00 56.22 127 ALA A C 1
ATOM 957 O O . ALA A 1 127 ? -3.843 9.837 23.398 1.00 56.22 127 ALA A O 1
ATOM 958 N N . GLY A 1 128 ? -3.106 9.692 21.281 1.00 56.34 128 GLY A N 1
ATOM 959 C CA . GLY A 1 128 ? -1.674 9.606 21.608 1.00 56.34 128 GLY A CA 1
ATOM 960 C C . GLY A 1 128 ? -1.008 8.289 21.204 1.00 56.34 128 GLY A C 1
ATOM 961 O O . GLY A 1 128 ? 0.217 8.226 21.183 1.00 56.34 128 GLY A O 1
ATOM 962 N N . TYR A 1 129 ? -1.795 7.293 20.797 1.00 55.44 129 TYR A N 1
ATOM 963 C CA . TYR A 1 129 ? -1.332 6.128 20.054 1.00 55.44 129 TYR A CA 1
ATOM 964 C C . TYR A 1 129 ? -2.098 6.115 18.736 1.00 55.44 129 TYR A C 1
ATOM 966 O O . TYR A 1 129 ? -3.183 5.548 18.644 1.00 55.44 129 TYR A O 1
ATOM 974 N N . GLY A 1 130 ? -1.564 6.806 17.723 1.00 58.88 130 GLY A N 1
ATOM 975 C CA . GLY A 1 130 ? -1.997 6.529 16.353 1.00 58.88 130 GLY A CA 1
ATOM 976 C C . GLY A 1 130 ? -1.852 5.030 16.095 1.00 58.88 130 GLY A C 1
ATOM 977 O O . GLY A 1 130 ? -1.083 4.367 16.793 1.00 58.88 130 GLY A O 1
ATOM 978 N N . ASP A 1 131 ? -2.557 4.496 15.104 1.00 60.94 131 ASP A N 1
ATOM 979 C CA . ASP A 1 131 ? -2.414 3.103 14.646 1.00 60.94 131 ASP A CA 1
ATOM 980 C C . ASP A 1 131 ? -0.953 2.672 14.395 1.00 60.94 131 ASP A C 1
ATOM 982 O O . ASP A 1 131 ? -0.684 1.491 14.227 1.00 60.94 131 ASP A O 1
ATOM 986 N N . ASN A 1 132 ? 0.011 3.603 14.460 1.00 64.06 132 ASN A N 1
ATOM 987 C CA . ASN A 1 132 ? 1.445 3.390 14.347 1.00 64.06 132 ASN A CA 1
ATOM 988 C C . ASN A 1 132 ? 1.780 2.694 13.035 1.00 64.06 132 ASN A C 1
ATOM 990 O O . ASN A 1 132 ? 2.884 2.204 12.882 1.00 64.06 132 ASN A O 1
ATOM 994 N N . ASP A 1 133 ? 0.877 2.683 12.064 1.00 74.94 133 ASP A N 1
ATOM 995 C CA . ASP A 1 133 ? 1.170 2.129 10.759 1.00 74.94 133 ASP A CA 1
ATOM 996 C C . ASP A 1 133 ? 1.985 3.140 9.962 1.00 74.94 133 ASP A C 1
ATOM 998 O O . ASP A 1 133 ? 2.899 2.764 9.237 1.00 74.94 133 ASP A O 1
ATOM 1002 N N . TRP A 1 134 ? 1.743 4.438 10.176 1.00 81.25 134 TRP A N 1
ATOM 1003 C CA . TRP A 1 134 ? 2.438 5.522 9.489 1.00 81.25 134 TRP A CA 1
ATOM 1004 C C . TRP A 1 134 ? 2.981 6.559 10.468 1.00 81.25 134 TRP A C 1
ATOM 1006 O O . TRP A 1 134 ? 2.235 7.265 11.145 1.00 81.25 134 TRP A O 1
ATOM 1016 N N . MET A 1 135 ? 4.304 6.698 10.504 1.00 76.25 135 MET A N 1
ATOM 1017 C CA . MET A 1 135 ? 4.972 7.767 11.235 1.00 76.25 135 MET A CA 1
ATOM 1018 C C . MET A 1 135 ? 5.156 8.976 10.332 1.00 76.25 135 MET A C 1
ATOM 1020 O O . MET A 1 135 ? 5.688 8.863 9.226 1.00 76.25 135 MET A O 1
ATOM 1024 N N . VAL A 1 136 ? 4.768 10.144 10.840 1.00 79.31 136 VAL A N 1
ATOM 1025 C CA . VAL A 1 136 ? 5.108 11.433 10.237 1.00 79.31 136 VAL A CA 1
ATOM 1026 C C . VAL A 1 136 ? 6.234 12.064 11.054 1.00 79.31 136 VAL A C 1
ATOM 1028 O O . VAL A 1 136 ? 6.074 12.314 12.247 1.00 79.31 136 VAL A O 1
ATOM 1031 N N . SER A 1 137 ? 7.384 12.305 10.426 1.00 79.06 137 SER A N 1
ATOM 1032 C CA . SER A 1 137 ? 8.554 12.940 11.040 1.00 79.06 137 SER A CA 1
ATOM 1033 C C . SER A 1 137 ? 9.026 14.098 10.165 1.00 79.06 137 SER A C 1
ATOM 1035 O O . SER A 1 137 ? 9.620 13.896 9.105 1.00 79.06 137 SER A O 1
ATOM 1037 N N . GLY A 1 138 ? 8.722 15.329 10.586 1.00 82.12 138 GLY A N 1
ATOM 1038 C CA . GLY A 1 138 ? 8.871 16.505 9.726 1.00 82.12 138 GLY A CA 1
ATOM 1039 C C . GLY A 1 138 ? 7.976 16.383 8.490 1.00 82.12 138 GLY A C 1
ATOM 1040 O O . GLY A 1 138 ? 6.776 16.163 8.627 1.00 82.12 138 GLY A O 1
ATOM 1041 N N . ASP A 1 139 ? 8.576 16.472 7.302 1.00 83.75 139 ASP A N 1
ATOM 1042 C CA . ASP A 1 139 ? 7.890 16.299 6.011 1.00 83.75 139 ASP A CA 1
ATOM 1043 C C . ASP A 1 139 ? 7.904 14.840 5.507 1.00 83.75 139 ASP A C 1
ATOM 1045 O O . ASP A 1 139 ? 7.454 14.554 4.396 1.00 83.75 139 ASP A O 1
ATOM 1049 N N . LEU A 1 140 ? 8.454 13.903 6.289 1.00 72.38 140 LEU A N 1
ATOM 1050 C CA . LEU A 1 140 ? 8.524 12.487 5.927 1.00 72.38 140 LEU A CA 1
ATOM 1051 C C . LEU A 1 140 ? 7.308 11.742 6.466 1.00 72.38 140 LEU A C 1
ATOM 1053 O O . LEU A 1 140 ? 7.003 11.848 7.649 1.00 72.38 140 LEU A O 1
ATOM 1057 N N . MET A 1 141 ? 6.686 10.922 5.624 1.00 83.56 141 MET A N 1
ATOM 1058 C CA . MET A 1 141 ? 5.711 9.908 6.026 1.00 83.56 141 MET A CA 1
ATOM 1059 C C . MET A 1 141 ? 6.276 8.532 5.669 1.00 83.56 141 MET A C 1
ATOM 1061 O O . MET A 1 141 ? 6.647 8.307 4.517 1.00 83.56 141 MET A O 1
ATOM 1065 N N . TYR A 1 142 ? 6.374 7.619 6.636 1.00 79.06 142 TYR A N 1
ATOM 1066 C CA . TYR A 1 142 ? 6.894 6.266 6.410 1.00 79.06 142 TYR A CA 1
ATOM 1067 C C . TYR A 1 142 ? 6.188 5.224 7.275 1.00 79.06 142 TYR A C 1
ATOM 1069 O O . TYR A 1 142 ? 5.687 5.535 8.353 1.00 79.06 142 TYR A O 1
ATOM 1077 N N . SER A 1 143 ? 6.155 3.985 6.783 1.00 81.44 143 SER A N 1
ATOM 1078 C CA . SER A 1 143 ? 5.566 2.856 7.505 1.00 81.44 143 SER A CA 1
ATOM 1079 C C . SER A 1 143 ? 6.418 2.502 8.724 1.00 81.44 143 SER A C 1
ATOM 1081 O O . SER A 1 143 ? 7.634 2.358 8.587 1.00 81.44 143 SER A O 1
ATOM 1083 N N . ILE A 1 144 ? 5.806 2.344 9.898 1.00 70.19 144 ILE A N 1
ATOM 1084 C CA . ILE A 1 144 ? 6.487 1.796 11.087 1.00 70.19 144 ILE A CA 1
ATOM 1085 C C . ILE A 1 144 ? 6.552 0.262 11.054 1.00 70.19 144 ILE A C 1
ATOM 1087 O O . ILE A 1 144 ? 7.621 -0.274 11.362 1.00 70.19 144 ILE A O 1
ATOM 1091 N N . PRO A 1 145 ? 5.489 -0.485 10.678 1.00 70.81 145 PRO A N 1
ATOM 1092 C CA . PRO A 1 145 ? 5.604 -1.928 10.550 1.00 70.81 145 PRO A CA 1
ATOM 1093 C C . PRO A 1 145 ? 6.560 -2.291 9.406 1.00 70.81 145 PRO A C 1
ATOM 1095 O O . PRO A 1 145 ? 6.585 -1.659 8.349 1.00 70.81 145 PRO A O 1
ATOM 1098 N N . SER A 1 146 ? 7.343 -3.353 9.612 1.00 73.19 146 SER A N 1
ATOM 1099 C CA . SER A 1 146 ? 8.388 -3.851 8.700 1.00 73.19 146 SER A CA 1
ATOM 1100 C C . SER A 1 146 ? 7.856 -4.637 7.483 1.00 73.19 146 SER A C 1
ATOM 1102 O O . SER A 1 146 ? 8.625 -5.275 6.752 1.00 73.19 146 SER A O 1
ATOM 1104 N N . GLY A 1 147 ? 6.539 -4.599 7.263 1.00 83.81 147 GLY A N 1
ATOM 1105 C CA . GLY A 1 147 ? 5.814 -5.356 6.245 1.00 83.81 147 GLY A CA 1
ATOM 1106 C C . GLY A 1 147 ? 5.849 -4.751 4.838 1.00 83.81 147 GLY A C 1
ATOM 1107 O O . GLY A 1 147 ? 6.664 -3.887 4.514 1.00 83.81 147 GLY A O 1
ATOM 1108 N N . ASN A 1 148 ? 4.966 -5.264 3.983 1.00 90.88 148 ASN A N 1
ATOM 1109 C CA . ASN A 1 148 ? 4.720 -4.755 2.635 1.00 90.88 148 ASN A CA 1
ATOM 1110 C C . ASN A 1 148 ? 3.413 -3.950 2.625 1.00 90.88 148 ASN A C 1
ATOM 1112 O O . ASN A 1 148 ? 2.483 -4.271 3.364 1.00 90.88 148 ASN A O 1
ATOM 1116 N N . VAL A 1 149 ? 3.317 -2.950 1.753 1.00 90.62 149 VAL A N 1
ATOM 1117 C CA . VAL A 1 149 ? 2.133 -2.094 1.613 1.00 90.62 149 VAL A CA 1
ATOM 1118 C C . VAL A 1 149 ? 1.310 -2.558 0.412 1.00 90.62 149 VAL A C 1
ATOM 1120 O O . VAL A 1 149 ? 1.781 -2.528 -0.726 1.00 90.62 149 VAL A O 1
ATOM 1123 N N . GLY A 1 150 ? 0.073 -2.988 0.659 1.00 92.88 150 GLY A N 1
ATOM 1124 C CA . GLY A 1 150 ? -0.898 -3.329 -0.381 1.00 92.88 150 GLY A CA 1
ATOM 1125 C C . GLY A 1 150 ? -1.916 -2.208 -0.590 1.00 92.88 150 GLY A C 1
ATOM 1126 O O . GLY A 1 150 ? -2.597 -1.815 0.352 1.00 92.88 150 GLY A O 1
ATOM 1127 N N . ILE A 1 151 ? -2.064 -1.712 -1.821 1.00 95.31 151 ILE A N 1
ATOM 1128 C CA . ILE A 1 151 ? -3.150 -0.801 -2.212 1.00 95.31 151 ILE A CA 1
ATOM 1129 C C . ILE A 1 151 ? -4.108 -1.582 -3.112 1.00 95.31 151 ILE A C 1
ATOM 1131 O O . ILE A 1 151 ? -3.752 -1.968 -4.223 1.00 95.31 151 ILE A O 1
ATOM 1135 N N . GLY A 1 152 ? -5.322 -1.845 -2.622 1.00 95.81 152 GLY A N 1
ATOM 1136 C CA . GLY A 1 152 ? -6.316 -2.661 -3.335 1.00 95.81 152 GLY A CA 1
ATOM 1137 C C . GLY A 1 152 ? -6.074 -4.177 -3.263 1.00 95.81 152 GLY A C 1
ATOM 1138 O O . GLY A 1 152 ? -6.708 -4.928 -3.997 1.00 95.81 152 GLY A O 1
ATOM 1139 N N . THR A 1 153 ? -5.177 -4.642 -2.388 1.00 93.50 153 THR A N 1
ATOM 1140 C CA . THR A 1 153 ? -4.891 -6.066 -2.148 1.00 93.50 153 THR A CA 1
ATOM 1141 C C . THR A 1 153 ? -4.499 -6.309 -0.692 1.00 93.50 153 THR A C 1
ATOM 1143 O O . THR A 1 153 ? -3.813 -5.483 -0.096 1.00 93.50 153 THR A O 1
ATOM 1146 N N . SER A 1 154 ? -4.908 -7.450 -0.129 1.00 92.69 154 SER A N 1
ATOM 1147 C CA . SER A 1 154 ? -4.504 -7.917 1.208 1.00 92.69 154 SER A CA 1
ATOM 1148 C C . SER A 1 154 ? -3.295 -8.860 1.185 1.00 92.69 154 SER A C 1
ATOM 1150 O O . SER A 1 154 ? -2.791 -9.239 2.238 1.00 92.69 154 SER A O 1
ATOM 1152 N N . GLN A 1 155 ? -2.819 -9.242 -0.005 1.00 93.00 155 GLN A N 1
ATOM 1153 C CA . GLN A 1 155 ? -1.673 -10.134 -0.196 1.00 93.00 155 GLN A CA 1
ATOM 1154 C C . GLN A 1 155 ? -0.627 -9.443 -1.089 1.00 93.00 155 GLN A C 1
ATOM 1156 O O . GLN A 1 155 ? -0.540 -9.711 -2.293 1.00 93.00 155 GLN A O 1
ATOM 1161 N N . PRO A 1 156 ? 0.137 -8.476 -0.550 1.00 95.38 156 PRO A N 1
ATOM 1162 C CA . PRO A 1 156 ? 1.183 -7.795 -1.304 1.00 95.38 156 PRO A CA 1
ATOM 1163 C C . PRO A 1 156 ? 2.359 -8.739 -1.607 1.00 95.38 156 PRO A C 1
ATOM 1165 O O . PRO A 1 156 ? 3.003 -9.246 -0.689 1.00 95.38 156 PRO A O 1
ATOM 1168 N N . GLY A 1 157 ? 2.657 -8.953 -2.894 1.00 94.31 157 GLY A N 1
ATOM 1169 C CA . GLY A 1 157 ? 3.774 -9.800 -3.340 1.00 94.31 157 GLY A CA 1
ATOM 1170 C C . GLY A 1 157 ? 5.135 -9.099 -3.309 1.00 94.31 157 GLY A C 1
ATOM 1171 O O . GLY A 1 157 ? 6.160 -9.764 -3.259 1.00 94.31 157 GLY A O 1
ATOM 1172 N N . GLU A 1 158 ? 5.133 -7.766 -3.276 1.00 94.81 158 GLU A N 1
ATOM 1173 C CA . GLU A 1 158 ? 6.316 -6.903 -3.235 1.00 94.81 158 GLU A CA 1
ATOM 1174 C C . GLU A 1 158 ? 6.158 -5.840 -2.146 1.00 94.81 158 GLU A C 1
ATOM 1176 O O . GLU A 1 158 ? 5.058 -5.644 -1.621 1.00 94.81 158 GLU A O 1
ATOM 1181 N N . LYS A 1 159 ? 7.239 -5.113 -1.826 1.00 92.44 159 LYS A N 1
ATOM 1182 C CA . LYS A 1 159 ? 7.242 -4.052 -0.795 1.00 92.44 159 LYS A CA 1
ATOM 1183 C C . LYS A 1 159 ? 6.122 -3.026 -0.965 1.00 92.44 159 LYS A C 1
ATOM 1185 O O . LYS A 1 159 ? 5.563 -2.571 0.031 1.00 92.44 159 LYS A O 1
ATOM 1190 N N . LEU A 1 160 ? 5.775 -2.712 -2.209 1.00 93.69 160 LEU A N 1
ATOM 1191 C CA . LEU A 1 160 ? 4.577 -1.972 -2.578 1.00 93.69 160 LEU A CA 1
ATOM 1192 C C . LEU A 1 160 ? 3.855 -2.747 -3.687 1.00 93.69 160 LEU A C 1
ATOM 1194 O O . LEU A 1 160 ? 4.417 -2.933 -4.763 1.00 93.69 160 LEU A O 1
ATOM 1198 N N . HIS A 1 161 ? 2.614 -3.171 -3.444 1.00 95.19 161 HIS A N 1
ATOM 1199 C CA . HIS A 1 161 ? 1.764 -3.833 -4.439 1.00 95.19 161 HIS A CA 1
ATOM 1200 C C . HIS A 1 161 ? 0.480 -3.020 -4.638 1.00 95.19 161 HIS A C 1
ATOM 1202 O O . HIS A 1 161 ? -0.324 -2.890 -3.718 1.00 95.19 161 HIS A O 1
ATOM 1208 N N . VAL A 1 162 ? 0.280 -2.480 -5.842 1.00 96.56 162 VAL A N 1
ATOM 1209 C CA . VAL A 1 162 ? -0.905 -1.688 -6.203 1.00 96.56 162 VAL A CA 1
ATOM 1210 C C . VAL A 1 162 ? -1.750 -2.455 -7.218 1.00 96.56 162 VAL A C 1
ATOM 1212 O O . VAL A 1 162 ? -1.312 -2.681 -8.342 1.00 96.56 162 VAL A O 1
ATOM 1215 N N . VAL A 1 163 ? -2.980 -2.812 -6.848 1.00 96.94 163 VAL A N 1
ATOM 1216 C CA . VAL A 1 163 ? -3.997 -3.317 -7.784 1.00 96.94 163 VAL A CA 1
ATOM 1217 C C . VAL A 1 163 ? -4.769 -2.116 -8.333 1.00 96.94 163 VAL A C 1
ATOM 1219 O O . VAL A 1 163 ? -5.842 -1.761 -7.847 1.00 96.94 163 VAL A O 1
ATOM 1222 N N . GLY A 1 164 ? -4.174 -1.427 -9.308 1.00 95.81 164 GLY A N 1
ATOM 1223 C CA . GLY A 1 164 ? -4.711 -0.193 -9.885 1.00 95.81 164 GLY A CA 1
ATOM 1224 C C . GLY A 1 164 ? -3.655 0.639 -10.620 1.00 95.81 164 GLY A C 1
ATOM 1225 O O . GLY A 1 164 ? -2.573 0.151 -10.932 1.00 95.81 164 GLY A O 1
ATOM 1226 N N . ASN A 1 165 ? -3.975 1.909 -10.887 1.00 96.44 165 ASN A N 1
ATOM 1227 C CA . ASN A 1 165 ? -3.083 2.853 -11.570 1.00 96.44 165 ASN A CA 1
ATOM 1228 C C . ASN A 1 165 ? -2.346 3.759 -10.573 1.00 96.44 165 ASN A C 1
ATOM 1230 O O . ASN A 1 165 ? -2.898 4.122 -9.535 1.00 96.44 165 ASN A O 1
ATOM 1234 N N . ILE A 1 166 ? -1.136 4.198 -10.935 1.00 95.94 166 ILE A N 1
ATOM 1235 C CA . ILE A 1 166 ? -0.345 5.178 -10.177 1.00 95.94 166 ILE A CA 1
ATOM 1236 C C . ILE A 1 166 ? -0.236 6.472 -10.992 1.00 95.94 166 ILE A C 1
ATOM 1238 O O . ILE A 1 166 ? 0.146 6.442 -12.161 1.00 95.94 166 ILE A O 1
ATOM 1242 N N . LEU A 1 167 ? -0.541 7.614 -10.370 1.00 95.44 167 LEU A N 1
ATOM 1243 C CA . LEU A 1 167 ? -0.336 8.948 -10.942 1.00 95.44 167 LEU A CA 1
ATOM 1244 C C . LEU A 1 167 ? 0.835 9.639 -10.234 1.00 95.44 167 LEU A C 1
ATOM 1246 O O . LEU A 1 167 ? 0.775 9.875 -9.030 1.00 95.44 167 LEU A O 1
ATOM 1250 N N . VAL A 1 168 ? 1.873 10.006 -10.989 1.00 93.06 168 VAL A N 1
ATOM 1251 C CA . VAL A 1 168 ? 3.005 10.807 -10.496 1.00 93.06 168 VAL A CA 1
ATOM 1252 C C . VAL A 1 168 ? 2.925 12.199 -11.119 1.00 93.06 168 VAL A C 1
ATOM 1254 O O . VAL A 1 168 ? 3.095 12.350 -12.327 1.00 93.06 168 VAL A O 1
ATOM 1257 N N . GLN A 1 169 ? 2.655 13.221 -10.303 1.00 93.75 169 GLN A N 1
ATOM 1258 C CA . GLN A 1 169 ? 2.464 14.602 -10.755 1.00 93.75 169 GLN A CA 1
ATOM 1259 C C . GLN A 1 169 ? 3.272 15.584 -9.894 1.00 93.75 169 GLN A C 1
ATOM 1261 O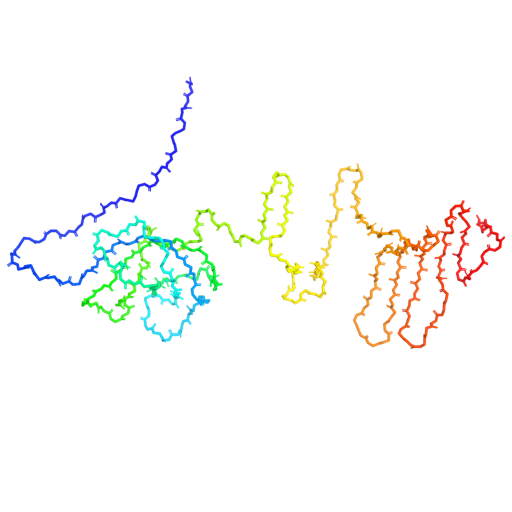 O . GLN A 1 169 ? 3.343 15.448 -8.677 1.00 93.75 169 GLN A O 1
ATOM 1266 N N . GLY A 1 170 ? 3.875 16.590 -10.532 1.00 89.81 170 GLY A N 1
ATOM 1267 C CA . GLY A 1 170 ? 4.728 17.604 -9.904 1.00 89.81 170 GLY A CA 1
ATOM 1268 C C . GLY A 1 170 ? 4.944 18.807 -10.830 1.00 89.81 170 GLY A C 1
ATOM 1269 O O . GLY A 1 170 ? 4.634 18.734 -12.018 1.00 89.81 170 GLY A O 1
ATOM 1270 N N . ALA A 1 171 ? 5.441 19.926 -10.291 1.00 87.94 171 ALA A N 1
ATOM 1271 C CA . ALA A 1 171 ? 5.447 21.218 -10.992 1.00 87.94 171 ALA A CA 1
ATOM 1272 C C . ALA A 1 171 ? 6.437 21.314 -12.170 1.00 87.94 171 ALA A C 1
ATOM 1274 O O . ALA A 1 171 ? 6.161 22.060 -13.103 1.00 87.94 171 ALA A O 1
ATOM 1275 N N . SER A 1 172 ? 7.556 20.582 -12.120 1.00 90.38 172 SER A N 1
ATOM 1276 C CA . SER A 1 172 ? 8.480 20.243 -13.220 1.00 90.38 172 SER A CA 1
ATOM 1277 C C . SER A 1 172 ? 9.905 20.123 -12.654 1.00 90.38 172 SER A C 1
ATOM 1279 O O . SER A 1 172 ? 10.412 21.104 -12.105 1.00 90.38 172 SER A O 1
ATOM 1281 N N . PRO A 1 173 ? 10.572 18.964 -12.786 1.00 85.81 173 PRO A N 1
ATOM 1282 C CA . PRO A 1 173 ? 10.059 17.719 -13.350 1.00 85.81 173 PRO A CA 1
ATOM 1283 C C . PRO A 1 173 ? 9.243 16.908 -12.329 1.00 85.81 173 PRO A C 1
ATOM 1285 O O . PRO A 1 173 ? 9.490 16.959 -11.126 1.00 85.81 173 PRO A O 1
ATOM 1288 N N . ALA A 1 174 ? 8.285 16.125 -12.821 1.00 91.81 174 ALA A N 1
ATOM 1289 C CA . ALA A 1 174 ? 7.683 15.027 -12.072 1.00 91.81 174 ALA A CA 1
ATOM 1290 C C . ALA A 1 174 ? 8.385 13.733 -12.502 1.00 91.81 174 ALA A C 1
ATOM 1292 O O . ALA A 1 174 ? 8.306 13.355 -13.670 1.00 91.81 174 ALA A O 1
ATOM 1293 N N . TRP A 1 175 ? 9.110 13.080 -11.594 1.00 91.75 175 TRP A N 1
ATOM 1294 C CA . TRP A 1 175 ? 9.890 11.881 -11.907 1.00 91.75 175 TRP A CA 1
ATOM 1295 C C . TRP A 1 175 ? 9.415 10.676 -11.099 1.00 91.75 175 TRP A C 1
ATOM 1297 O O . TRP A 1 175 ? 9.271 10.767 -9.883 1.00 91.75 175 TRP A O 1
ATOM 1307 N N . LEU A 1 176 ? 9.282 9.527 -11.766 1.00 92.75 176 LEU A N 1
ATOM 1308 C CA . LEU A 1 176 ? 9.424 8.223 -11.123 1.00 92.75 176 LEU A CA 1
ATOM 1309 C C . LEU A 1 176 ? 10.907 7.846 -11.190 1.00 92.75 176 LEU A C 1
ATOM 1311 O O . LEU A 1 176 ? 11.442 7.615 -12.274 1.00 92.75 176 LEU A O 1
ATOM 1315 N N . ARG A 1 177 ? 11.591 7.845 -10.045 1.00 93.12 177 ARG A N 1
ATOM 1316 C CA . ARG A 1 177 ? 13.027 7.561 -9.978 1.00 93.12 177 ARG A CA 1
ATOM 1317 C C . ARG A 1 177 ? 13.258 6.095 -9.628 1.00 93.12 177 ARG A C 1
ATOM 1319 O O . ARG A 1 177 ? 12.842 5.648 -8.568 1.00 93.12 177 ARG A O 1
ATOM 1326 N N . LEU A 1 178 ? 13.977 5.391 -10.497 1.00 94.62 178 LEU A N 1
ATOM 1327 C CA . LEU A 1 178 ? 14.423 4.015 -10.292 1.00 94.62 178 LEU A CA 1
ATOM 1328 C C . LEU A 1 178 ? 15.940 4.033 -10.106 1.00 94.62 178 LEU A C 1
ATOM 1330 O O . LEU A 1 178 ? 16.649 4.646 -10.907 1.00 94.62 178 LEU A O 1
ATOM 1334 N N . MET A 1 179 ? 16.437 3.422 -9.034 1.00 93.44 179 MET A N 1
ATOM 1335 C CA . MET A 1 179 ? 17.869 3.341 -8.747 1.00 93.44 179 MET A CA 1
ATOM 1336 C C . MET A 1 179 ? 18.237 1.900 -8.410 1.00 93.44 179 MET A C 1
ATOM 1338 O O . MET A 1 179 ? 17.546 1.270 -7.618 1.00 93.44 179 MET A O 1
ATOM 1342 N N . GLY A 1 180 ? 19.321 1.420 -9.014 1.00 90.12 180 GLY A N 1
ATOM 1343 C CA . GLY A 1 180 ? 20.012 0.186 -8.639 1.00 90.12 180 GLY A CA 1
ATOM 1344 C C . GLY A 1 180 ? 21.410 0.523 -8.124 1.00 90.12 180 GLY A C 1
ATOM 1345 O O . GLY A 1 180 ? 21.893 1.644 -8.348 1.00 90.12 180 GLY A O 1
ATOM 1346 N N . GLU A 1 181 ? 22.054 -0.418 -7.439 1.00 92.69 181 GLU A N 1
ATOM 1347 C CA . GLU A 1 181 ? 23.436 -0.247 -6.997 1.00 92.69 181 GLU A CA 1
ATOM 1348 C C . GLU A 1 181 ? 24.414 -0.337 -8.185 1.00 92.69 181 GLU A C 1
ATOM 1350 O O . GLU A 1 181 ? 24.034 -0.419 -9.361 1.00 92.69 181 GLU A O 1
ATOM 1355 N N . LEU A 1 182 ? 25.715 -0.223 -7.907 1.00 89.25 182 LEU A N 1
ATOM 1356 C CA . LEU A 1 182 ? 26.730 -0.345 -8.949 1.00 89.25 182 LEU A CA 1
ATOM 1357 C C . LEU A 1 182 ? 26.719 -1.769 -9.516 1.00 89.25 182 LEU A C 1
ATOM 1359 O O . LEU A 1 182 ? 27.042 -2.713 -8.807 1.00 89.25 182 LEU A O 1
ATOM 1363 N N . GLY A 1 183 ? 26.442 -1.888 -10.814 1.00 92.06 183 GLY A N 1
ATOM 1364 C CA . GLY A 1 183 ? 26.383 -3.177 -11.502 1.00 92.06 183 GLY A CA 1
ATOM 1365 C C . GLY A 1 183 ? 24.976 -3.758 -11.619 1.00 92.06 183 GLY A C 1
ATOM 1366 O O . GLY A 1 183 ? 24.818 -4.724 -12.360 1.00 92.06 183 GLY A O 1
ATOM 1367 N N . ASP A 1 184 ? 23.969 -3.133 -10.999 1.00 95.81 184 ASP A N 1
ATOM 1368 C CA . ASP A 1 184 ? 22.583 -3.597 -11.060 1.00 95.81 184 ASP A CA 1
ATOM 1369 C C . ASP A 1 184 ? 21.777 -2.936 -12.178 1.00 95.81 184 ASP A C 1
ATOM 1371 O O . ASP A 1 184 ? 21.906 -1.737 -12.476 1.00 95.81 184 ASP A O 1
ATOM 1375 N N . ASP A 1 185 ? 20.879 -3.736 -12.743 1.00 94.81 185 ASP A N 1
ATOM 1376 C CA . ASP A 1 185 ? 19.831 -3.282 -13.641 1.00 94.81 185 ASP A CA 1
ATOM 1377 C C . ASP A 1 185 ? 18.824 -2.401 -12.882 1.00 94.81 185 ASP A C 1
ATOM 1379 O O . ASP A 1 185 ? 18.462 -2.665 -11.735 1.00 94.81 185 ASP A O 1
ATOM 1383 N N . ALA A 1 186 ? 18.336 -1.342 -13.525 1.00 95.94 186 ALA A N 1
ATOM 1384 C CA . ALA A 1 186 ? 17.255 -0.516 -12.988 1.00 95.94 186 ALA A CA 1
ATOM 1385 C C . ALA A 1 186 ? 16.260 -0.182 -14.096 1.00 95.94 186 ALA A C 1
ATOM 1387 O O . ALA A 1 186 ? 16.626 0.463 -15.081 1.00 95.94 186 ALA A O 1
ATOM 1388 N N . GLY A 1 187 ? 15.002 -0.595 -13.947 1.00 95.31 187 GLY A N 1
ATOM 1389 C CA . GLY A 1 187 ? 14.025 -0.458 -15.020 1.00 95.31 187 GLY A CA 1
ATOM 1390 C C . GLY A 1 187 ? 12.588 -0.759 -14.630 1.00 95.31 187 GLY A C 1
ATOM 1391 O O . GLY A 1 187 ? 12.271 -1.025 -13.472 1.00 95.31 187 GLY A O 1
ATOM 1392 N N . VAL A 1 188 ? 11.721 -0.678 -15.632 1.00 95.50 188 VAL A N 1
ATOM 1393 C CA . VAL A 1 188 ? 10.303 -1.023 -15.544 1.00 95.50 188 VAL A CA 1
ATOM 1394 C C . VAL A 1 188 ? 10.100 -2.366 -16.228 1.00 95.50 188 VAL A C 1
ATOM 1396 O O . VAL A 1 188 ? 10.453 -2.516 -17.397 1.00 95.50 188 VAL A O 1
ATOM 1399 N N . SER A 1 189 ? 9.503 -3.310 -15.503 1.00 93.75 189 SER A N 1
ATOM 1400 C CA . SER A 1 189 ? 9.105 -4.619 -16.017 1.00 93.75 189 SER A CA 1
ATOM 1401 C C . SER A 1 189 ? 7.594 -4.656 -16.238 1.00 93.75 189 SER A C 1
ATOM 1403 O O . SER A 1 189 ? 6.818 -4.173 -15.411 1.00 93.75 189 SER A O 1
ATOM 1405 N N . MET A 1 190 ? 7.174 -5.199 -17.375 1.00 93.12 190 MET A N 1
ATOM 1406 C CA . MET A 1 190 ? 5.785 -5.305 -17.802 1.00 93.12 190 MET A CA 1
ATOM 1407 C C . MET A 1 190 ? 5.509 -6.768 -18.121 1.00 93.12 190 MET A C 1
ATOM 1409 O O . MET A 1 190 ? 6.094 -7.334 -19.043 1.00 93.12 190 MET A O 1
ATOM 1413 N N . THR A 1 191 ? 4.615 -7.381 -17.355 1.00 89.00 191 THR A N 1
ATOM 1414 C CA . THR A 1 191 ? 4.249 -8.788 -17.512 1.00 89.00 191 THR A CA 1
ATOM 1415 C C . THR A 1 191 ? 2.735 -8.949 -17.447 1.00 89.00 191 THR A C 1
ATOM 1417 O O . THR A 1 191 ? 2.023 -8.082 -16.935 1.00 89.00 191 THR A O 1
ATOM 1420 N N . THR A 1 192 ? 2.233 -10.061 -17.973 1.00 85.19 192 THR A N 1
ATOM 1421 C CA . THR A 1 192 ? 0.827 -10.461 -17.835 1.00 85.19 192 THR A CA 1
ATOM 1422 C C . THR A 1 192 ? 0.759 -11.756 -17.041 1.00 85.19 192 THR A C 1
ATOM 1424 O O . THR A 1 192 ? 1.716 -12.521 -17.005 1.00 85.19 192 THR A O 1
ATOM 1427 N N . THR A 1 193 ? -0.352 -12.017 -16.358 1.00 82.12 193 THR A N 1
ATOM 1428 C CA . THR A 1 193 ? -0.540 -13.296 -15.666 1.00 82.12 193 THR A CA 1
ATOM 1429 C C . THR A 1 193 ? -1.023 -14.357 -16.656 1.00 82.12 193 THR A C 1
ATOM 1431 O O . THR A 1 193 ? -1.897 -14.096 -17.480 1.00 82.12 193 THR A O 1
ATOM 1434 N N . GLY A 1 194 ? -0.465 -15.569 -16.586 1.00 78.75 194 GLY A N 1
ATOM 1435 C CA . GLY A 1 194 ? -0.871 -16.686 -17.445 1.00 78.75 194 GLY A CA 1
ATOM 1436 C C . GLY A 1 194 ? 0.294 -17.542 -17.938 1.00 78.75 194 GLY A C 1
ATOM 1437 O O . GLY A 1 194 ? 1.450 -17.317 -17.592 1.00 78.75 194 GLY A O 1
ATOM 1438 N N . VAL A 1 195 ? -0.021 -18.557 -18.744 1.00 74.62 195 VAL A N 1
ATOM 1439 C CA . VAL A 1 195 ? 0.971 -19.453 -19.358 1.00 74.62 195 VAL A CA 1
ATOM 1440 C C . VAL A 1 195 ? 1.387 -18.893 -20.719 1.00 74.62 195 VAL A C 1
ATOM 1442 O O . VAL A 1 195 ? 0.527 -18.500 -21.502 1.00 74.62 195 VAL A O 1
ATOM 1445 N N . GLY A 1 196 ? 2.690 -18.893 -21.018 1.00 71.81 196 GLY A N 1
ATOM 1446 C CA . GLY A 1 196 ? 3.215 -18.426 -22.310 1.00 71.81 196 GLY A CA 1
ATOM 1447 C C . GLY A 1 196 ? 3.231 -16.903 -22.465 1.00 71.81 196 GLY A C 1
ATOM 1448 O O . GLY A 1 196 ? 3.116 -16.396 -23.576 1.00 71.81 196 GLY A O 1
ATOM 1449 N N . VAL A 1 197 ? 3.335 -16.182 -21.353 1.00 79.62 197 VAL A N 1
ATOM 1450 C CA . VAL A 1 197 ? 3.394 -14.719 -21.318 1.00 79.62 197 VAL A CA 1
ATOM 1451 C C . VAL A 1 197 ? 4.834 -14.242 -21.484 1.00 79.62 197 VAL A C 1
ATOM 1453 O O . VAL A 1 197 ? 5.753 -14.793 -20.879 1.00 79.62 197 VAL A O 1
ATOM 1456 N N . ASN A 1 198 ? 5.033 -13.228 -22.318 1.00 82.06 198 ASN A N 1
ATOM 1457 C CA . ASN A 1 198 ? 6.290 -12.502 -22.429 1.00 82.06 198 ASN A CA 1
ATOM 1458 C C . ASN A 1 198 ? 6.388 -11.429 -21.338 1.00 82.06 198 ASN A C 1
ATOM 1460 O O . ASN A 1 198 ? 5.388 -10.822 -20.948 1.00 82.06 198 ASN A O 1
ATOM 1464 N N . THR A 1 199 ? 7.611 -11.170 -20.886 1.00 88.25 199 THR A N 1
ATOM 1465 C CA . THR A 1 199 ? 7.928 -10.026 -20.032 1.00 88.25 199 THR A CA 1
ATOM 1466 C C . THR A 1 199 ? 8.745 -9.030 -20.839 1.00 88.25 199 THR A C 1
ATOM 1468 O O . THR A 1 199 ? 9.794 -9.375 -21.385 1.00 88.25 199 THR A O 1
ATOM 1471 N N . TRP A 1 200 ? 8.259 -7.794 -20.904 1.00 90.38 200 TRP A N 1
ATOM 1472 C CA . TRP A 1 200 ? 8.968 -6.670 -21.507 1.00 90.38 200 TRP A CA 1
ATOM 1473 C C . TRP A 1 200 ? 9.645 -5.848 -20.431 1.00 90.38 200 TRP A C 1
ATOM 1475 O O . TRP A 1 200 ? 9.030 -5.514 -19.420 1.00 90.38 200 TRP A O 1
ATOM 1485 N N . GLU A 1 201 ? 10.892 -5.474 -20.672 1.00 92.88 201 GLU A N 1
ATOM 1486 C CA . GLU A 1 201 ? 11.645 -4.636 -19.751 1.00 92.88 201 GLU A CA 1
ATOM 1487 C C . GLU A 1 201 ? 12.232 -3.439 -20.485 1.00 92.88 201 GLU A C 1
ATOM 1489 O O . GLU A 1 201 ? 12.795 -3.569 -21.572 1.00 92.88 201 GLU A O 1
ATOM 1494 N N . VAL A 1 202 ? 12.097 -2.268 -19.865 1.00 95.50 202 VAL A N 1
ATOM 1495 C CA . VAL A 1 202 ? 12.772 -1.033 -20.266 1.00 95.50 202 VAL A CA 1
ATOM 1496 C C . VAL A 1 202 ? 13.683 -0.644 -19.117 1.00 95.50 202 VAL A C 1
ATOM 1498 O O . VAL A 1 202 ? 13.200 -0.261 -18.047 1.00 95.50 202 VAL A O 1
ATOM 1501 N N . LEU A 1 203 ? 14.991 -0.768 -19.311 1.00 95.69 203 LEU A N 1
ATOM 1502 C CA . LEU A 1 203 ? 15.946 -0.675 -18.216 1.00 95.69 203 LEU A CA 1
ATOM 1503 C C . LEU A 1 203 ? 17.241 0.033 -18.601 1.00 95.69 203 LEU A C 1
ATOM 1505 O O . LEU A 1 203 ? 17.614 0.147 -19.766 1.00 95.69 203 LEU A O 1
ATOM 1509 N N . ARG A 1 204 ? 17.952 0.483 -17.572 1.00 95.69 204 ARG A N 1
ATOM 1510 C CA . ARG A 1 204 ? 19.390 0.719 -17.617 1.00 95.69 204 ARG A CA 1
ATOM 1511 C C . ARG A 1 204 ? 20.071 -0.566 -17.174 1.00 95.69 204 ARG A C 1
ATOM 1513 O O . ARG A 1 204 ? 19.868 -0.973 -16.034 1.00 95.69 204 ARG A O 1
ATOM 1520 N N . GLU A 1 205 ? 20.894 -1.151 -18.034 1.00 93.19 205 GLU A N 1
ATOM 1521 C CA . GLU A 1 205 ? 21.660 -2.357 -17.715 1.00 93.19 205 GLU A CA 1
ATOM 1522 C C . GLU A 1 205 ? 22.836 -2.024 -16.792 1.00 93.19 205 GLU A C 1
ATOM 1524 O O . GLU A 1 205 ? 23.611 -1.100 -17.055 1.00 93.19 205 GLU A O 1
ATOM 1529 N N . GLY A 1 206 ? 22.994 -2.762 -15.703 1.00 93.31 206 GLY A N 1
ATOM 1530 C CA . GLY A 1 206 ? 23.999 -2.478 -14.688 1.00 93.31 206 GLY A CA 1
ATOM 1531 C C . GLY A 1 206 ? 25.436 -2.668 -15.170 1.00 93.31 206 GLY A C 1
ATOM 1532 O O . GLY A 1 206 ? 26.304 -1.845 -14.865 1.00 93.31 206 GLY A O 1
ATOM 1533 N N . SER A 1 207 ? 25.678 -3.704 -15.975 1.00 91.31 207 SER A N 1
ATOM 1534 C CA . SER A 1 207 ? 27.011 -4.094 -16.453 1.00 91.31 207 SER A CA 1
ATOM 1535 C C . SER A 1 207 ? 27.590 -3.105 -17.473 1.00 91.31 207 SER A C 1
ATOM 1537 O O . SER A 1 207 ? 28.760 -2.724 -17.381 1.00 91.31 207 SER A O 1
ATOM 1539 N N . THR A 1 208 ? 26.776 -2.638 -18.424 1.00 92.00 208 THR A N 1
ATOM 1540 C CA . THR A 1 208 ? 27.222 -1.737 -19.501 1.00 92.00 208 THR A CA 1
ATOM 1541 C C . THR A 1 208 ? 26.801 -0.285 -19.295 1.00 92.00 208 THR A C 1
ATOM 1543 O O . THR A 1 208 ? 27.348 0.613 -19.934 1.00 92.00 208 THR A O 1
ATOM 1546 N N . SER A 1 209 ? 25.849 -0.028 -18.393 1.00 93.25 209 SER A N 1
ATOM 1547 C CA . SER A 1 209 ? 25.121 1.242 -18.263 1.00 93.25 209 SER A CA 1
ATOM 1548 C C . SER A 1 209 ? 24.295 1.642 -19.488 1.00 93.25 209 SER A C 1
ATOM 1550 O O . SER A 1 209 ? 23.859 2.793 -19.574 1.00 93.25 209 SER A O 1
ATOM 1552 N N . SER A 1 210 ? 24.100 0.730 -20.442 1.00 93.69 210 SER A N 1
ATOM 1553 C CA . SER A 1 210 ? 23.320 0.983 -21.654 1.00 93.69 210 SER A CA 1
ATOM 1554 C C . SER A 1 210 ? 21.832 1.054 -21.333 1.00 93.69 210 SER A C 1
ATOM 1556 O O . SER A 1 210 ? 21.364 0.466 -20.359 1.00 93.69 210 SER A O 1
ATOM 1558 N N . PHE A 1 211 ? 21.082 1.787 -22.151 1.00 95.06 211 PHE A N 1
ATOM 1559 C CA . PHE A 1 211 ? 19.624 1.723 -22.122 1.00 95.06 211 PHE A CA 1
ATOM 1560 C C . PHE A 1 211 ? 19.176 0.555 -22.994 1.00 95.06 211 PHE A C 1
ATOM 1562 O O . PHE A 1 211 ? 19.600 0.467 -24.144 1.00 95.06 211 PHE A O 1
ATOM 1569 N N . VAL A 1 212 ? 18.340 -0.325 -22.457 1.00 93.12 212 VAL A N 1
ATOM 1570 C CA . VAL A 1 212 ? 17.952 -1.583 -23.090 1.00 93.12 212 VAL A CA 1
ATOM 1571 C C . VAL A 1 212 ? 16.435 -1.726 -23.061 1.00 93.12 212 VAL A C 1
ATOM 1573 O O . VAL A 1 212 ? 15.791 -1.479 -22.039 1.00 93.12 212 VAL A O 1
ATOM 1576 N N . ILE A 1 213 ? 15.873 -2.145 -24.192 1.00 93.19 213 ILE A N 1
ATOM 1577 C CA . ILE A 1 213 ? 14.522 -2.687 -24.292 1.00 93.19 213 ILE A CA 1
ATOM 1578 C C . ILE A 1 213 ? 14.668 -4.151 -24.671 1.00 93.19 213 ILE A C 1
ATOM 1580 O O . ILE A 1 213 ? 15.182 -4.461 -25.749 1.00 93.19 213 ILE A O 1
ATOM 1584 N N . ARG A 1 214 ? 14.200 -5.049 -23.808 1.00 88.62 214 ARG A N 1
ATOM 1585 C CA . ARG A 1 214 ? 14.296 -6.491 -24.040 1.00 88.62 214 ARG A CA 1
ATOM 1586 C C . ARG A 1 214 ? 12.986 -7.199 -23.766 1.00 88.62 214 ARG A C 1
ATOM 1588 O O . ARG A 1 214 ? 12.132 -6.718 -23.022 1.00 88.62 214 ARG A O 1
ATOM 1595 N N . GLU A 1 215 ? 12.857 -8.354 -24.392 1.00 85.88 215 GLU A N 1
ATOM 1596 C CA . GLU A 1 215 ? 11.739 -9.262 -24.217 1.00 85.88 215 GLU A CA 1
ATOM 1597 C C . GLU A 1 215 ? 12.292 -10.591 -23.709 1.00 85.88 215 GLU A C 1
ATOM 1599 O O . GLU A 1 215 ? 13.172 -11.178 -24.335 1.00 85.88 215 GLU A O 1
ATOM 1604 N N . SER A 1 216 ? 11.775 -11.073 -22.583 1.00 79.94 216 SER A N 1
ATOM 1605 C CA . SER A 1 216 ? 12.083 -12.406 -22.070 1.00 79.94 216 SER A CA 1
ATOM 1606 C C . SER A 1 216 ? 10.857 -13.308 -22.187 1.00 79.94 216 SER A C 1
ATOM 1608 O O . SER A 1 216 ? 9.728 -12.903 -21.898 1.00 79.94 216 SER A O 1
ATOM 1610 N N . PHE A 1 217 ? 11.077 -14.544 -22.642 1.00 74.94 217 PHE A N 1
ATOM 1611 C CA . PHE A 1 217 ? 10.036 -15.561 -22.764 1.00 74.94 217 PHE A CA 1
ATOM 1612 C C . PHE A 1 217 ? 10.378 -16.774 -21.888 1.00 74.94 217 PHE A C 1
ATOM 1614 O O . PHE A 1 217 ? 11.524 -17.229 -21.937 1.00 74.94 217 PHE A O 1
ATOM 1621 N N . PRO A 1 218 ? 9.419 -17.339 -21.124 1.00 69.94 218 PRO A N 1
ATOM 1622 C CA . PRO A 1 218 ? 9.685 -18.472 -20.242 1.00 69.94 218 PRO A CA 1
ATOM 1623 C C . PRO A 1 218 ? 10.206 -19.709 -20.983 1.00 69.94 218 PRO A C 1
ATOM 1625 O O . PRO A 1 218 ? 11.076 -20.393 -20.449 1.00 69.94 218 PRO A O 1
ATOM 1628 N N . TYR A 1 219 ? 9.695 -20.011 -22.192 1.00 65.38 219 TYR A N 1
ATOM 1629 C CA . TYR A 1 219 ? 10.197 -21.126 -23.009 1.00 65.38 219 TYR A CA 1
ATOM 1630 C C . TYR A 1 219 ? 9.603 -21.218 -24.439 1.00 65.38 219 TYR A C 1
ATOM 1632 O O . TYR A 1 219 ? 8.379 -21.291 -24.552 1.00 65.38 219 TYR A O 1
ATOM 1640 N N . PRO A 1 220 ? 10.406 -21.356 -25.517 1.00 60.50 220 PRO A N 1
ATOM 1641 C CA . PRO A 1 220 ? 11.849 -21.116 -25.593 1.00 60.50 220 PRO A CA 1
ATOM 1642 C C . PRO A 1 220 ? 12.153 -19.603 -25.606 1.00 60.50 220 PRO A C 1
ATOM 1644 O O . PRO A 1 220 ? 11.328 -18.826 -26.087 1.00 60.50 220 PRO A O 1
ATOM 1647 N N . PRO A 1 221 ? 13.313 -19.158 -25.093 1.00 62.94 221 PRO A N 1
ATOM 1648 C CA . PRO A 1 221 ? 13.687 -17.748 -25.132 1.00 62.94 221 PRO A CA 1
ATOM 1649 C C . PRO A 1 221 ? 13.934 -17.324 -26.584 1.00 62.94 221 PRO A C 1
ATOM 1651 O O . PRO A 1 221 ? 14.862 -17.806 -27.233 1.00 62.94 221 PRO A O 1
ATOM 1654 N N . PHE A 1 222 ? 13.095 -16.435 -27.114 1.00 60.97 222 PHE A N 1
ATOM 1655 C CA . PHE A 1 222 ? 13.390 -15.757 -28.374 1.00 60.97 222 PHE A CA 1
ATOM 1656 C C . PHE A 1 222 ? 14.398 -14.650 -28.071 1.00 60.97 222 PHE A C 1
ATOM 1658 O O . PHE A 1 222 ? 14.036 -13.658 -27.443 1.00 60.97 222 PHE A O 1
ATOM 1665 N N . GLY A 1 223 ? 15.652 -14.901 -28.457 1.00 64.81 223 GLY A N 1
ATOM 1666 C CA . GLY A 1 223 ? 16.851 -14.180 -28.036 1.00 64.81 223 GLY A CA 1
ATOM 1667 C C . GLY A 1 223 ? 16.912 -12.682 -28.323 1.00 64.81 223 GLY A C 1
ATOM 1668 O O . GLY A 1 223 ? 15.980 -12.105 -28.877 1.00 64.81 223 GLY A O 1
ATOM 1669 N N . ASP A 1 224 ? 18.061 -12.143 -27.917 1.00 68.56 224 ASP A N 1
ATOM 1670 C CA . ASP A 1 224 ? 18.629 -10.795 -28.014 1.00 68.56 224 ASP A CA 1
ATOM 1671 C C . ASP A 1 224 ? 17.740 -9.602 -27.645 1.00 68.56 224 ASP A C 1
ATOM 1673 O O . ASP A 1 224 ? 16.515 -9.576 -27.815 1.00 68.56 224 ASP A O 1
ATOM 1677 N N . ASP A 1 225 ? 18.400 -8.566 -27.131 1.00 81.38 225 ASP A N 1
ATOM 1678 C CA . ASP A 1 225 ? 17.763 -7.299 -26.813 1.00 81.38 225 ASP A CA 1
ATOM 1679 C C . ASP A 1 225 ? 17.093 -6.711 -28.063 1.00 81.38 225 ASP A C 1
ATOM 1681 O O . ASP A 1 225 ? 17.627 -6.715 -29.174 1.00 81.38 225 ASP A O 1
ATOM 1685 N N . ARG A 1 226 ? 15.876 -6.191 -27.889 1.00 86.12 226 ARG A N 1
ATOM 1686 C CA . ARG A 1 226 ? 15.080 -5.638 -28.994 1.00 86.12 226 ARG A CA 1
ATOM 1687 C C . ARG A 1 226 ? 15.641 -4.294 -29.439 1.00 86.12 226 ARG A C 1
ATOM 1689 O O . ARG A 1 226 ? 15.631 -3.992 -30.631 1.00 86.12 226 ARG A O 1
ATOM 1696 N N . MET A 1 227 ? 16.129 -3.507 -28.484 1.00 90.62 227 MET A N 1
ATOM 1697 C CA . MET A 1 227 ? 16.813 -2.245 -28.729 1.00 90.62 227 MET A CA 1
ATOM 1698 C C . MET A 1 227 ? 17.848 -1.984 -27.638 1.00 90.62 227 MET A C 1
ATOM 1700 O O . MET A 1 227 ? 17.560 -2.151 -26.456 1.00 90.62 227 MET A O 1
ATOM 1704 N N . VAL A 1 228 ? 19.020 -1.494 -28.030 1.00 90.44 228 VAL A N 1
ATOM 1705 C CA . VAL A 1 228 ? 20.104 -1.118 -27.113 1.00 90.44 228 VAL A CA 1
ATOM 1706 C C . VAL A 1 228 ? 20.632 0.251 -27.510 1.00 90.44 228 VAL A C 1
ATOM 1708 O O . VAL A 1 228 ? 20.996 0.470 -28.655 1.00 90.44 228 VAL A O 1
ATOM 1711 N N . VAL A 1 229 ? 20.727 1.187 -26.573 1.00 94.12 229 VAL A N 1
ATOM 1712 C CA . VAL A 1 229 ? 21.507 2.416 -26.751 1.00 94.12 229 VAL A CA 1
ATOM 1713 C C . VAL A 1 229 ? 22.749 2.294 -25.895 1.00 94.12 229 VAL A C 1
ATOM 1715 O O . VAL A 1 229 ? 22.696 2.427 -24.667 1.00 94.12 229 VAL A O 1
ATOM 1718 N N . LYS A 1 230 ? 23.880 2.042 -26.553 1.00 92.31 230 LYS A N 1
ATOM 1719 C CA . LYS A 1 230 ? 25.149 1.797 -25.874 1.00 92.31 230 LYS A CA 1
ATOM 1720 C C . LYS A 1 230 ? 25.578 3.021 -25.083 1.00 92.31 230 LYS A C 1
ATOM 1722 O O . LYS A 1 230 ? 25.734 4.119 -25.634 1.00 92.31 230 LYS A O 1
ATOM 1727 N N . ALA A 1 231 ? 25.852 2.822 -23.798 1.00 91.69 231 ALA A N 1
ATOM 1728 C CA . ALA A 1 231 ? 26.435 3.873 -22.978 1.00 91.69 231 ALA A CA 1
ATOM 1729 C C . ALA A 1 231 ? 27.750 4.376 -23.592 1.00 91.69 231 ALA A C 1
ATOM 1731 O O . ALA A 1 231 ? 28.486 3.631 -24.244 1.00 91.69 231 ALA A O 1
ATOM 1732 N N . ARG A 1 232 ? 28.068 5.655 -23.356 1.00 91.00 232 ARG A N 1
ATOM 1733 C CA . ARG A 1 232 ? 29.282 6.364 -23.819 1.00 91.00 232 ARG A CA 1
ATOM 1734 C C . ARG A 1 232 ? 29.393 6.586 -25.332 1.00 91.00 232 ARG A C 1
ATOM 1736 O O . ARG A 1 232 ? 29.888 7.634 -25.728 1.00 91.00 232 ARG A O 1
ATOM 1743 N N . THR A 1 233 ? 28.954 5.644 -26.166 1.00 91.50 233 THR A N 1
ATOM 1744 C CA . THR A 1 233 ? 29.046 5.743 -27.636 1.00 91.50 233 THR A CA 1
ATOM 1745 C C . THR A 1 233 ? 27.763 6.280 -28.269 1.00 91.50 233 THR A C 1
ATOM 1747 O O . THR A 1 233 ? 27.824 6.987 -29.277 1.00 91.50 233 THR A O 1
ATOM 1750 N N . GLY A 1 234 ? 26.606 5.988 -27.661 1.00 88.56 234 GLY A N 1
ATOM 1751 C CA . GLY A 1 234 ? 25.289 6.339 -28.189 1.00 88.56 234 GLY A CA 1
ATOM 1752 C C . GLY A 1 234 ? 24.913 5.568 -29.457 1.00 88.56 234 GLY A C 1
ATOM 1753 O O . GLY A 1 234 ? 24.020 6.006 -30.177 1.00 88.56 234 GLY A O 1
ATOM 1754 N N . ASN A 1 235 ? 25.612 4.470 -29.767 1.00 89.12 235 ASN A N 1
ATOM 1755 C CA . ASN A 1 235 ? 25.251 3.591 -30.880 1.00 89.12 235 ASN A CA 1
ATOM 1756 C C . ASN A 1 235 ? 23.944 2.860 -30.557 1.00 89.12 235 ASN A C 1
ATOM 1758 O O . ASN A 1 235 ? 23.719 2.510 -29.396 1.00 89.12 235 ASN A O 1
ATOM 1762 N N . VAL A 1 236 ? 23.108 2.647 -31.576 1.00 90.19 236 VAL A N 1
ATOM 1763 C CA . VAL A 1 236 ? 21.760 2.091 -31.420 1.00 90.19 236 VAL A CA 1
ATOM 1764 C C . VAL A 1 236 ? 21.630 0.726 -32.107 1.00 90.19 236 VAL A C 1
ATOM 1766 O O . VAL A 1 236 ? 21.649 0.649 -33.330 1.00 90.19 236 VAL A O 1
ATOM 1769 N N . ASP A 1 237 ? 21.465 -0.281 -31.254 1.00 83.00 237 ASP A N 1
ATOM 1770 C CA . ASP A 1 237 ? 20.664 -1.512 -31.311 1.00 83.00 237 ASP A CA 1
ATOM 1771 C C . ASP A 1 237 ? 19.252 -1.458 -31.852 1.00 83.00 237 ASP A C 1
ATOM 1773 O O . ASP A 1 237 ? 18.412 -0.932 -31.133 1.00 83.00 237 ASP A O 1
ATOM 1777 N N . ILE A 1 238 ? 18.937 -2.097 -32.984 1.00 84.56 238 ILE A N 1
ATOM 1778 C CA . ILE A 1 238 ? 17.581 -2.615 -33.223 1.00 84.56 238 ILE A CA 1
ATOM 1779 C C . ILE A 1 238 ? 17.665 -4.058 -33.740 1.00 84.56 238 ILE A C 1
ATOM 1781 O O . ILE A 1 238 ? 18.125 -4.291 -34.854 1.00 84.56 238 ILE A O 1
ATOM 1785 N N . ALA A 1 239 ? 17.160 -5.009 -32.946 1.00 71.50 239 ALA A N 1
ATOM 1786 C CA . ALA A 1 239 ? 17.044 -6.438 -33.270 1.00 71.50 239 ALA A CA 1
ATOM 1787 C C . ALA A 1 239 ? 18.359 -7.196 -33.579 1.00 71.50 239 ALA A C 1
ATOM 1789 O O . ALA A 1 239 ? 18.307 -8.283 -34.157 1.00 71.50 239 ALA A O 1
ATOM 1790 N N . THR A 1 240 ? 19.518 -6.650 -33.197 1.00 63.53 240 THR A N 1
ATOM 1791 C CA . THR A 1 240 ? 20.845 -7.284 -33.314 1.00 63.53 240 THR A CA 1
ATOM 1792 C C . THR A 1 240 ? 21.664 -7.014 -32.050 1.00 63.53 240 THR A C 1
ATOM 1794 O O . THR A 1 240 ? 21.530 -5.949 -31.459 1.00 63.53 240 THR A O 1
ATOM 1797 N N . ASP A 1 241 ? 22.535 -7.935 -31.643 1.00 59.03 241 ASP A N 1
ATOM 1798 C CA . ASP A 1 241 ? 23.380 -7.848 -30.439 1.00 59.03 241 ASP A CA 1
ATOM 1799 C C . ASP A 1 241 ? 24.688 -7.039 -30.634 1.00 59.03 241 ASP A C 1
ATOM 1801 O O . ASP A 1 241 ? 25.457 -6.831 -29.686 1.00 59.03 241 ASP A O 1
ATOM 1805 N N . ALA A 1 242 ? 24.953 -6.529 -31.845 1.00 56.12 242 ALA A N 1
ATOM 1806 C CA . ALA A 1 242 ? 26.157 -5.756 -32.153 1.00 56.12 242 ALA A CA 1
ATOM 1807 C C . ALA A 1 242 ? 25.965 -4.704 -33.278 1.00 56.12 242 ALA A C 1
ATOM 1809 O O . ALA A 1 242 ? 25.954 -5.064 -34.457 1.00 56.12 242 ALA A O 1
ATOM 1810 N N . PRO A 1 243 ? 25.950 -3.389 -32.971 1.00 56.50 243 PRO A N 1
ATOM 1811 C CA . PRO A 1 243 ? 25.952 -2.324 -33.954 1.00 56.50 243 PRO A CA 1
ATOM 1812 C C . PRO A 1 243 ? 27.407 -1.968 -34.176 1.00 56.50 243 PRO A C 1
ATOM 1814 O O . PRO A 1 243 ? 28.052 -1.310 -33.345 1.00 56.50 243 PRO A O 1
ATOM 1817 N N . ASP A 1 244 ? 27.924 -2.329 -35.334 1.00 59.16 244 ASP A N 1
ATOM 1818 C CA . ASP A 1 244 ? 29.252 -1.872 -35.725 1.00 59.16 244 ASP A CA 1
ATOM 1819 C C . ASP A 1 244 ? 29.243 -0.385 -36.154 1.00 59.16 244 ASP A C 1
ATOM 1821 O O . ASP A 1 244 ? 30.301 0.204 -36.379 1.00 59.16 244 ASP A O 1
ATOM 1825 N N . ALA A 1 245 ? 28.069 0.269 -36.228 1.00 54.97 245 ALA A N 1
ATOM 1826 C CA . ALA A 1 245 ? 27.925 1.681 -36.598 1.00 54.97 245 ALA A CA 1
ATOM 1827 C C . ALA A 1 245 ? 26.646 2.351 -36.048 1.00 54.97 245 ALA A C 1
ATOM 1829 O O . ALA A 1 245 ? 25.682 1.690 -35.672 1.00 54.97 245 ALA A O 1
ATOM 1830 N N . LYS A 1 246 ? 26.618 3.695 -36.037 1.00 54.38 246 LYS A N 1
ATOM 1831 C CA . LYS A 1 246 ? 25.393 4.478 -35.786 1.00 54.38 246 LYS A CA 1
ATOM 1832 C C . LYS A 1 246 ? 24.409 4.289 -36.942 1.00 54.38 246 LYS A C 1
ATOM 1834 O O . LYS A 1 246 ? 24.766 4.571 -38.085 1.00 54.38 246 LYS A O 1
ATOM 1839 N N . GLN A 1 247 ? 23.166 3.914 -36.648 1.00 59.91 247 GLN A N 1
ATOM 1840 C CA . GLN A 1 247 ? 22.091 3.984 -37.633 1.00 59.91 247 GLN A CA 1
ATOM 1841 C C . GLN A 1 247 ? 21.703 5.458 -37.836 1.00 59.91 247 GLN A C 1
ATOM 1843 O O . GLN A 1 247 ? 21.178 6.107 -36.934 1.00 59.91 247 GLN A O 1
ATOM 1848 N N . HIS A 1 248 ? 22.026 6.006 -39.006 1.00 42.59 248 HIS A N 1
ATOM 1849 C CA . HIS A 1 248 ? 21.528 7.302 -39.461 1.00 42.59 248 HIS A CA 1
ATOM 1850 C C . HIS A 1 248 ? 20.293 7.015 -40.322 1.00 42.59 248 HIS A C 1
ATOM 1852 O O . HIS A 1 248 ? 20.430 6.390 -41.374 1.00 42.59 248 HIS A O 1
ATOM 1858 N N . VAL A 1 249 ? 19.108 7.385 -39.832 1.00 55.41 249 VAL A N 1
ATOM 1859 C CA . VAL A 1 249 ? 17.845 7.354 -40.592 1.00 55.41 249 VAL A CA 1
ATOM 1860 C C . VAL A 1 249 ? 17.604 8.731 -41.186 1.00 55.41 249 VAL A C 1
ATOM 1862 O O . VAL A 1 249 ? 17.777 9.712 -40.427 1.00 55.41 249 VAL A O 1
#

Sequence (249 aa):
MRTMRGGAILLCVLAFAGQVWGGIDLVLGQNGQVKFLGTVAADEAHDVIPICYGDYHVSVNIGAILEDPNKVLKDLDSVQVCYETAHKLLSGELVEVCGHYWGGTCPTQYCGRVQITAKTDYITHAAGYGDNDWMVSGDLMYSIPSGNVGIGTSQPGEKLHVVGNILVQGASPAWLRLMGELGDDAGVSMTTTGVGVNTWEVLREGSTSSFVIRESFPYPPFGDDRMVVKARTGNVDIATDAPDAKQHV